Protein AF-A0A382AE94-F1 (afdb_monomer)

Mean predicted aligned error: 6.12 Å

Foldseek 3Di:
DDFPVVVLVVVVVLVVLLLVLLLLLLVLLLLVLVLLLCCQPPCVVPVPVVVNVVSVVVNVVSVVSSVVSVVVSLVSQLVSLCVVLVVLLVLLVVVLVVDPDDDPVLNVLLVVLSVLSVVSSNDSLLSLLSNLVSLVVLLVVLCVLPVQLSVLLVVLLVVLLVVLVCCVVPVDDPVNNVVVLVVSLVVSLCSLCVVVVVCVVVVNHDPSSSVSSSSSSNSSSVSSNSNSVSVVSRVSNVVSSCSSVVVSPDDD

Organism: NCBI:txid408172

pLDDT: mean 88.35, std 10.13, range [46.94, 98.31]

Structure (mmCIF, N/CA/C/O backbone):
data_AF-A0A382AE94-F1
#
_entry.id   AF-A0A382AE94-F1
#
loop_
_atom_site.group_PDB
_atom_site.id
_atom_site.type_symbol
_atom_site.label_atom_id
_atom_site.label_alt_id
_atom_site.label_comp_id
_atom_site.label_asym_id
_atom_site.label_entity_id
_atom_site.label_seq_id
_atom_site.pdbx_PDB_ins_code
_atom_site.Cartn_x
_atom_site.Cartn_y
_atom_site.Cartn_z
_atom_site.occupancy
_atom_site.B_iso_or_equiv
_atom_site.auth_seq_id
_atom_site.auth_comp_id
_atom_site.auth_asym_id
_atom_site.auth_atom_id
_atom_site.pdbx_PDB_model_num
ATOM 1 N N . MET A 1 1 ? -23.431 -7.804 17.599 1.00 46.94 1 MET A N 1
ATOM 2 C CA . MET A 1 1 ? -23.340 -6.775 16.539 1.00 46.94 1 MET A CA 1
ATOM 3 C C . MET A 1 1 ? -22.213 -7.209 15.624 1.00 46.94 1 MET A C 1
ATOM 5 O O . MET A 1 1 ? -21.060 -6.962 15.936 1.00 46.94 1 MET A O 1
ATOM 9 N N . ASN A 1 2 ? -22.527 -7.989 14.588 1.00 47.03 2 ASN A N 1
ATOM 10 C CA . ASN A 1 2 ? -21.491 -8.669 13.811 1.00 47.03 2 ASN A CA 1
ATOM 11 C C . ASN A 1 2 ? -20.964 -7.740 12.720 1.00 47.03 2 ASN A C 1
ATOM 13 O O . ASN A 1 2 ? -21.681 -7.509 11.752 1.00 47.03 2 ASN A O 1
ATOM 17 N N . SER A 1 3 ? -19.711 -7.306 12.892 1.00 58.66 3 SER A N 1
ATOM 18 C CA . SER A 1 3 ? -18.784 -6.782 11.882 1.00 58.66 3 SER A CA 1
ATOM 19 C C . SER A 1 3 ? -19.201 -5.493 11.152 1.00 58.66 3 SER A C 1
ATOM 21 O O . SER A 1 3 ? -20.256 -5.400 10.528 1.00 58.66 3 SER A O 1
ATOM 23 N N . LEU A 1 4 ? -18.307 -4.498 11.121 1.00 62.09 4 LEU A N 1
ATOM 24 C CA . LEU A 1 4 ? -18.450 -3.299 10.279 1.00 62.09 4 LEU A CA 1
ATOM 25 C C . LEU A 1 4 ? -18.627 -3.634 8.792 1.00 62.09 4 LEU A C 1
ATOM 27 O O . LEU A 1 4 ? -19.254 -2.863 8.082 1.00 62.09 4 LEU A O 1
ATOM 31 N N . ILE A 1 5 ? -18.172 -4.802 8.327 1.00 60.75 5 ILE A N 1
ATOM 32 C CA . ILE A 1 5 ? -18.424 -5.282 6.957 1.00 60.75 5 ILE A CA 1
ATOM 33 C C . ILE A 1 5 ? -19.935 -5.466 6.728 1.00 60.75 5 ILE A C 1
ATOM 35 O O . ILE A 1 5 ? -20.445 -5.190 5.643 1.00 60.75 5 ILE A O 1
ATOM 39 N N . ARG A 1 6 ? -20.691 -5.849 7.765 1.00 63.78 6 ARG A N 1
ATOM 40 C CA . ARG A 1 6 ? -22.155 -5.962 7.717 1.00 63.78 6 ARG A CA 1
ATOM 41 C C . ARG A 1 6 ? -22.859 -4.602 7.729 1.00 63.78 6 ARG A C 1
ATOM 43 O O . ARG A 1 6 ? -23.923 -4.457 7.140 1.00 63.78 6 ARG A O 1
ATOM 50 N N . HIS A 1 7 ? -22.277 -3.602 8.391 1.00 65.81 7 HIS A N 1
ATOM 51 C CA . HIS A 1 7 ? -22.787 -2.226 8.354 1.00 65.81 7 HIS A CA 1
ATOM 52 C C . HIS A 1 7 ? -22.467 -1.554 7.015 1.00 65.81 7 HIS A C 1
ATOM 54 O O . HIS A 1 7 ? -23.327 -0.896 6.438 1.00 65.81 7 HIS A O 1
ATOM 60 N N . LEU A 1 8 ? -21.267 -1.790 6.483 1.00 62.09 8 LEU A N 1
ATOM 61 C CA . LEU A 1 8 ? -20.845 -1.289 5.182 1.00 62.09 8 LEU A CA 1
ATOM 62 C C . LEU A 1 8 ? -21.715 -1.886 4.067 1.00 62.09 8 LEU A C 1
ATOM 64 O O . LEU A 1 8 ? -22.227 -1.159 3.232 1.00 62.09 8 LEU A O 1
ATOM 68 N N . SER A 1 9 ? -21.995 -3.191 4.105 1.00 61.06 9 SER A N 1
ATOM 69 C CA . SER A 1 9 ? -22.908 -3.838 3.144 1.00 61.06 9 SER A CA 1
ATOM 70 C C . SER A 1 9 ? -24.383 -3.425 3.280 1.00 61.06 9 SER A C 1
ATOM 72 O O . SER A 1 9 ? -25.159 -3.654 2.350 1.00 61.06 9 SER A O 1
ATOM 74 N N . ARG A 1 10 ? -24.784 -2.792 4.394 1.00 69.50 10 ARG A N 1
ATOM 75 C CA . ARG A 1 10 ? -26.116 -2.180 4.547 1.00 69.50 10 ARG A CA 1
ATOM 76 C C . ARG A 1 10 ? -26.197 -0.810 3.880 1.00 69.50 10 ARG A C 1
ATOM 78 O O . ARG A 1 10 ? -27.193 -0.537 3.218 1.00 69.50 10 ARG A O 1
ATOM 85 N N . ASP A 1 11 ? -25.153 0.010 3.986 1.00 77.38 11 ASP A N 1
ATOM 86 C CA . ASP A 1 11 ? -25.036 1.257 3.223 1.00 77.38 11 ASP A CA 1
ATOM 87 C C . ASP A 1 11 ? -24.357 1.001 1.868 1.00 77.38 11 ASP A C 1
ATOM 89 O O . ASP A 1 11 ? -23.198 1.352 1.623 1.00 77.38 11 ASP A O 1
ATOM 93 N N . LYS A 1 12 ? -25.111 0.347 0.972 1.00 80.06 12 LYS A N 1
ATOM 94 C CA . LYS A 1 12 ? -24.636 -0.066 -0.358 1.00 80.06 12 LYS A CA 1
ATOM 95 C C . LYS A 1 12 ? -24.062 1.098 -1.170 1.00 80.06 12 LYS A C 1
ATOM 97 O O . LYS A 1 12 ? -23.136 0.885 -1.946 1.00 80.06 12 LYS A O 1
ATOM 102 N N . LYS A 1 13 ? -24.585 2.317 -0.989 1.00 84.88 13 LYS A N 1
ATOM 103 C CA . LYS A 1 13 ? -24.153 3.506 -1.735 1.00 84.88 13 LYS A CA 1
ATOM 104 C C . LYS A 1 13 ? -22.751 3.936 -1.297 1.00 84.88 13 LYS A C 1
ATOM 106 O O . LYS A 1 13 ? -21.867 4.068 -2.140 1.00 84.88 13 LYS A O 1
ATOM 111 N N . THR A 1 14 ? -22.529 4.060 0.013 1.00 83.69 14 THR A N 1
ATOM 112 C CA . THR A 1 14 ? -21.214 4.407 0.573 1.00 83.69 14 THR A CA 1
ATOM 113 C C . THR A 1 14 ? -20.185 3.310 0.297 1.00 83.69 14 THR A C 1
ATOM 115 O O . THR A 1 14 ? -19.066 3.606 -0.120 1.00 83.69 14 THR A O 1
ATOM 118 N N . ALA A 1 15 ? -20.565 2.037 0.447 1.00 84.81 15 ALA A N 1
ATOM 119 C CA . ALA A 1 15 ? -19.691 0.905 0.142 1.00 84.81 15 ALA A CA 1
ATOM 120 C C . ALA A 1 15 ? -19.241 0.886 -1.324 1.00 84.81 15 ALA A C 1
ATOM 122 O O . ALA A 1 15 ? -18.053 0.721 -1.600 1.00 84.81 15 ALA A O 1
ATOM 123 N N . LEU A 1 16 ? -20.179 1.093 -2.254 1.00 86.88 16 LEU A N 1
ATOM 124 C CA . LEU A 1 16 ? -19.887 1.130 -3.683 1.00 86.88 16 LEU A CA 1
ATOM 125 C C . LEU A 1 16 ? -18.951 2.294 -4.030 1.00 86.88 16 LEU A C 1
ATOM 127 O O . LEU A 1 16 ? -17.962 2.086 -4.725 1.00 86.88 16 LEU A O 1
ATOM 131 N N . MET A 1 17 ? -19.206 3.496 -3.505 1.00 90.38 17 MET A N 1
ATOM 132 C CA . MET A 1 17 ? -18.336 4.656 -3.736 1.00 90.38 17 MET A CA 1
ATOM 133 C C . MET A 1 17 ? -16.916 4.442 -3.192 1.00 90.38 17 MET A C 1
ATOM 135 O O . MET A 1 17 ? -15.941 4.770 -3.867 1.00 90.38 17 MET A O 1
ATOM 139 N N . LEU A 1 18 ? -16.779 3.855 -1.998 1.00 91.44 18 LEU A N 1
ATOM 140 C CA . LEU A 1 18 ? -15.473 3.528 -1.420 1.00 91.44 18 LEU A CA 1
ATOM 141 C C . LEU A 1 18 ? -14.722 2.474 -2.250 1.00 91.44 18 LEU A C 1
ATOM 143 O O . LEU A 1 18 ? -13.502 2.572 -2.402 1.00 91.44 18 LEU A O 1
ATOM 147 N N . LEU A 1 19 ? -15.435 1.485 -2.798 1.00 90.44 19 LEU A N 1
ATOM 148 C CA . LEU A 1 19 ? -14.859 0.454 -3.663 1.00 90.44 19 LEU A CA 1
ATOM 149 C C . LEU A 1 19 ? -14.396 1.053 -4.994 1.00 90.44 19 LEU A C 1
ATOM 151 O O . LEU A 1 19 ? -13.243 0.856 -5.367 1.00 90.44 19 LEU A O 1
ATOM 155 N N . ILE A 1 20 ? -15.243 1.844 -5.661 1.00 91.69 20 ILE A N 1
ATOM 156 C CA . ILE A 1 20 ? -14.893 2.545 -6.907 1.00 91.69 20 ILE A CA 1
ATOM 157 C C . ILE A 1 20 ? -13.676 3.446 -6.684 1.00 91.69 20 ILE A C 1
ATOM 159 O O . ILE A 1 20 ? -12.725 3.403 -7.460 1.00 91.69 20 ILE A O 1
ATOM 163 N N . SER A 1 21 ? -13.652 4.212 -5.591 1.00 93.25 21 SER A N 1
ATOM 164 C CA . SER A 1 21 ? -12.493 5.043 -5.264 1.00 93.25 21 SER A CA 1
ATOM 165 C C . SER A 1 21 ? -11.223 4.211 -5.071 1.00 93.25 21 SER A C 1
ATOM 167 O O . SER A 1 21 ? -10.156 4.646 -5.490 1.00 93.25 21 SER A O 1
ATOM 169 N N . SER A 1 22 ? -11.320 3.027 -4.463 1.00 93.31 22 SER A N 1
ATOM 170 C CA . SER A 1 22 ? -10.171 2.135 -4.250 1.00 93.31 22 SER A CA 1
ATOM 171 C C . SER A 1 22 ? -9.678 1.505 -5.559 1.00 93.31 22 SER A C 1
ATOM 173 O O . SER A 1 22 ? -8.470 1.389 -5.752 1.00 93.31 22 SER A O 1
ATOM 175 N N . LEU A 1 23 ? -10.584 1.196 -6.494 1.00 93.38 23 LEU A N 1
ATOM 176 C CA . LEU A 1 23 ? -10.236 0.754 -7.848 1.00 93.38 23 LEU A CA 1
ATOM 177 C C . LEU A 1 23 ? -9.448 1.834 -8.599 1.00 93.38 23 LEU A C 1
ATOM 179 O O . LEU A 1 23 ? -8.381 1.551 -9.139 1.00 93.38 23 LEU A O 1
ATOM 183 N N . VAL A 1 24 ? -9.949 3.074 -8.602 1.00 94.88 24 VAL A N 1
ATOM 184 C CA . VAL A 1 24 ? -9.286 4.201 -9.278 1.00 94.88 24 VAL A CA 1
ATOM 185 C C . VAL A 1 24 ? -7.906 4.460 -8.674 1.00 94.88 24 VAL A C 1
ATOM 187 O O . VAL A 1 24 ? -6.934 4.590 -9.413 1.00 94.88 24 VAL A O 1
ATOM 190 N N . ILE A 1 25 ? -7.790 4.442 -7.340 1.00 94.75 25 ILE A N 1
ATOM 191 C CA . ILE A 1 25 ? -6.493 4.543 -6.649 1.00 94.75 25 ILE A CA 1
ATOM 192 C C . ILE A 1 25 ? -5.549 3.424 -7.105 1.00 94.75 25 ILE A C 1
ATOM 194 O O . ILE A 1 25 ? -4.384 3.697 -7.377 1.00 94.75 25 ILE A O 1
ATOM 198 N N . GLY A 1 26 ? -6.034 2.182 -7.208 1.00 93.25 26 GLY A N 1
ATOM 199 C CA . GLY A 1 26 ? -5.239 1.041 -7.666 1.00 93.25 26 GLY A CA 1
ATOM 200 C C . GLY A 1 26 ? -4.690 1.219 -9.083 1.00 93.25 26 GLY A C 1
ATOM 201 O O . GLY A 1 26 ? -3.513 0.956 -9.315 1.00 93.25 26 GLY A O 1
ATOM 202 N N . ILE A 1 27 ? -5.510 1.721 -10.011 1.00 94.44 27 ILE A N 1
ATOM 203 C CA . ILE A 1 27 ? -5.095 1.995 -11.396 1.00 94.44 27 ILE A CA 1
ATOM 204 C C . ILE A 1 27 ? -4.075 3.138 -11.435 1.00 94.44 27 ILE A C 1
ATOM 206 O O . ILE A 1 27 ? -3.003 2.983 -12.018 1.00 94.44 27 ILE A O 1
ATOM 210 N N . CYS A 1 28 ? -4.360 4.269 -10.781 1.00 95.69 28 CYS A N 1
ATOM 211 C CA . CYS A 1 28 ? -3.440 5.407 -10.747 1.00 95.69 28 CYS A CA 1
ATOM 212 C C . CYS A 1 28 ? -2.099 5.047 -10.091 1.00 95.69 28 CYS A C 1
ATOM 214 O O . CYS A 1 28 ? -1.057 5.527 -10.533 1.00 95.69 28 CYS A O 1
ATOM 216 N N . ALA A 1 29 ? -2.097 4.150 -9.103 1.00 95.06 29 ALA A N 1
ATOM 217 C CA . ALA A 1 29 ? -0.885 3.691 -8.433 1.00 95.06 29 ALA A CA 1
ATOM 218 C C . ALA A 1 29 ? 0.059 2.861 -9.330 1.00 95.06 29 ALA A C 1
ATOM 220 O O . ALA A 1 29 ? 1.208 2.637 -8.942 1.00 95.06 29 ALA A O 1
ATOM 221 N N . LEU A 1 30 ? -0.373 2.433 -10.526 1.00 96.25 30 LEU A N 1
ATOM 222 C CA . LEU A 1 30 ? 0.507 1.830 -11.542 1.00 96.25 30 LEU A CA 1
ATOM 223 C C . LEU A 1 30 ? 1.409 2.866 -12.227 1.00 96.25 30 LEU A C 1
ATOM 225 O O . LEU A 1 30 ? 2.460 2.511 -12.764 1.00 96.25 30 LEU A O 1
ATOM 229 N N . THR A 1 31 ? 1.022 4.143 -12.188 1.00 96.88 31 THR A N 1
ATOM 230 C CA . THR A 1 31 ? 1.673 5.236 -12.921 1.00 96.88 31 THR A CA 1
ATOM 231 C C . THR A 1 31 ? 3.184 5.305 -12.701 1.00 96.88 31 THR A C 1
ATOM 233 O O . THR A 1 31 ? 3.894 5.359 -13.702 1.00 96.88 31 THR A O 1
ATOM 236 N N . PRO A 1 32 ? 3.729 5.262 -11.464 1.00 96.19 32 PRO A N 1
ATOM 237 C CA . PRO A 1 32 ? 5.173 5.396 -11.267 1.00 96.19 32 PRO A CA 1
ATOM 238 C C . PRO A 1 32 ? 5.973 4.298 -11.971 1.00 96.19 32 PRO A C 1
ATOM 240 O O . PRO A 1 32 ? 7.015 4.572 -12.557 1.00 96.19 32 PRO A O 1
ATOM 243 N N . ALA A 1 33 ? 5.472 3.061 -11.950 1.00 96.69 33 ALA A N 1
ATOM 244 C CA . ALA A 1 33 ? 6.138 1.940 -12.598 1.00 96.69 33 ALA A CA 1
ATOM 245 C C . ALA A 1 33 ? 6.060 2.049 -14.123 1.00 96.69 33 ALA A C 1
ATOM 247 O O . ALA A 1 33 ? 7.079 1.930 -14.797 1.00 96.69 33 ALA A O 1
ATOM 248 N N . LEU A 1 34 ? 4.868 2.323 -14.664 1.00 95.88 34 LEU A N 1
ATOM 249 C CA . LEU A 1 34 ? 4.672 2.462 -16.109 1.00 95.88 34 LEU A CA 1
ATOM 250 C C . LEU A 1 34 ? 5.462 3.642 -16.679 1.00 95.88 34 LEU A C 1
ATOM 252 O O . LEU A 1 34 ? 6.091 3.506 -17.724 1.00 95.88 34 LEU A O 1
ATOM 256 N N . PHE A 1 35 ? 5.484 4.775 -15.973 1.00 96.94 35 PHE A N 1
ATOM 257 C CA . PHE A 1 35 ? 6.283 5.937 -16.348 1.00 96.94 35 PHE A CA 1
ATOM 258 C C . PHE A 1 35 ? 7.762 5.566 -16.482 1.00 96.94 35 PHE A C 1
ATOM 260 O O . PHE A 1 35 ? 8.358 5.811 -17.527 1.00 96.94 35 PHE A O 1
ATOM 267 N N . VAL A 1 36 ? 8.335 4.908 -15.469 1.00 96.38 36 VAL A N 1
ATOM 268 C CA . VAL A 1 36 ? 9.746 4.500 -15.491 1.00 96.38 36 VAL A CA 1
ATOM 269 C C . VAL A 1 36 ? 10.031 3.505 -16.618 1.00 96.38 36 VAL A C 1
ATOM 271 O O . VAL A 1 36 ? 11.012 3.685 -17.336 1.00 96.38 36 VAL A O 1
ATOM 274 N N . ILE A 1 37 ? 9.163 2.511 -16.836 1.00 95.81 37 ILE A N 1
ATOM 275 C CA . ILE A 1 37 ? 9.323 1.542 -17.935 1.00 95.81 37 ILE A CA 1
ATOM 276 C C . ILE A 1 37 ? 9.372 2.265 -19.283 1.00 95.81 37 ILE A C 1
ATOM 278 O O . ILE A 1 37 ? 10.283 2.034 -20.075 1.00 95.81 37 ILE A O 1
ATOM 282 N N . ILE A 1 38 ? 8.415 3.159 -19.545 1.00 94.50 38 ILE A N 1
ATOM 283 C CA . ILE A 1 38 ? 8.321 3.840 -20.840 1.00 94.50 38 ILE A CA 1
ATOM 284 C C . ILE A 1 38 ? 9.485 4.819 -21.022 1.00 94.50 38 ILE A C 1
ATOM 286 O O . ILE A 1 38 ? 10.045 4.906 -22.113 1.00 94.50 38 ILE A O 1
ATOM 290 N N . VAL A 1 39 ? 9.889 5.541 -19.976 1.00 95.56 39 VAL A N 1
ATOM 291 C CA . VAL A 1 39 ? 11.031 6.461 -20.063 1.00 95.56 39 VAL A CA 1
ATOM 292 C C . VAL A 1 39 ? 12.318 5.698 -20.377 1.00 95.56 39 VAL A C 1
ATOM 294 O O . VAL A 1 39 ? 13.045 6.082 -21.293 1.00 95.56 39 VAL A O 1
ATOM 297 N N . LEU A 1 40 ? 12.575 4.589 -19.683 1.00 94.25 40 LEU A N 1
ATOM 298 C CA . LEU A 1 40 ? 13.797 3.811 -19.875 1.00 94.25 40 LEU A CA 1
ATOM 299 C C . LEU A 1 40 ? 13.827 3.073 -21.218 1.00 94.25 40 LEU A C 1
ATOM 301 O O . LEU A 1 40 ? 14.858 3.075 -21.879 1.00 94.25 40 LEU A O 1
ATOM 305 N N . ASN A 1 41 ? 12.708 2.493 -21.653 1.00 93.00 41 ASN A N 1
ATOM 306 C CA . ASN A 1 41 ? 12.684 1.702 -22.885 1.00 93.00 41 ASN A CA 1
ATOM 307 C C . ASN A 1 41 ? 12.455 2.550 -24.141 1.00 93.00 41 ASN A C 1
ATOM 309 O O . ASN A 1 41 ? 12.996 2.240 -25.197 1.00 93.00 41 ASN A O 1
ATOM 313 N N . LYS A 1 42 ? 11.626 3.599 -24.063 1.00 90.94 42 LYS A N 1
ATOM 314 C CA . LYS A 1 42 ? 11.212 4.378 -25.240 1.00 90.94 42 LYS A CA 1
ATOM 315 C C . LYS A 1 42 ? 11.932 5.711 -25.334 1.00 90.94 42 LYS A C 1
ATOM 317 O O . LYS A 1 42 ? 12.448 6.040 -26.399 1.00 90.94 42 LYS A O 1
ATOM 322 N N . TYR A 1 43 ? 11.955 6.501 -24.262 1.00 90.44 43 TYR A N 1
ATOM 323 C CA . TYR A 1 43 ? 12.585 7.821 -24.326 1.00 90.44 43 TYR A CA 1
ATOM 324 C C . TYR A 1 43 ? 14.107 7.710 -24.446 1.00 90.44 43 TYR A C 1
ATOM 326 O O . TYR A 1 43 ? 14.663 8.297 -25.368 1.00 90.44 43 TYR A O 1
ATOM 334 N N . LEU A 1 44 ? 14.767 6.915 -23.596 1.00 87.75 44 LEU A N 1
ATOM 335 C CA . LEU A 1 44 ? 16.226 6.768 -23.673 1.00 87.75 44 LEU A CA 1
ATOM 336 C C . LEU A 1 44 ? 16.699 6.112 -24.976 1.00 87.75 44 LEU A C 1
ATOM 338 O O . LEU A 1 44 ? 17.789 6.425 -25.440 1.00 87.75 44 LEU A O 1
ATOM 342 N N . ALA A 1 45 ? 15.880 5.254 -25.590 1.00 87.38 45 ALA A N 1
ATOM 343 C CA . ALA A 1 45 ? 16.208 4.643 -26.877 1.00 87.38 45 ALA A CA 1
ATOM 344 C C . ALA A 1 45 ? 15.987 5.588 -28.072 1.00 87.38 45 ALA A C 1
ATOM 346 O O . ALA A 1 45 ? 16.747 5.544 -29.033 1.00 87.38 45 ALA A O 1
ATOM 347 N N . SER A 1 46 ? 14.942 6.425 -28.039 1.00 89.19 46 SER A N 1
ATOM 348 C CA . SER A 1 46 ? 14.556 7.272 -29.184 1.00 89.19 46 SER A CA 1
ATOM 349 C C . SER A 1 46 ? 15.061 8.715 -29.117 1.00 89.19 46 SER A C 1
ATOM 351 O O . SER A 1 46 ? 15.103 9.386 -30.143 1.00 89.19 46 SER A O 1
ATOM 353 N N . GLY A 1 47 ? 15.376 9.234 -27.927 1.00 87.25 47 GLY A N 1
ATOM 354 C CA . GLY A 1 47 ? 15.752 10.637 -27.713 1.00 87.25 47 GLY A CA 1
ATOM 355 C C . GLY A 1 47 ? 14.619 11.653 -27.930 1.00 87.25 47 GLY A C 1
ATOM 356 O O . GLY A 1 47 ? 14.854 12.859 -27.871 1.00 87.25 47 GLY A O 1
ATOM 357 N N . ILE A 1 48 ? 13.379 11.207 -28.173 1.00 91.62 48 ILE A N 1
ATOM 358 C CA . ILE A 1 48 ? 12.256 12.095 -28.508 1.00 91.62 48 ILE A CA 1
ATOM 359 C C . ILE A 1 48 ? 11.743 12.796 -27.243 1.00 91.62 48 ILE A C 1
ATOM 361 O O . ILE A 1 48 ? 10.904 12.266 -26.509 1.00 91.62 48 ILE A O 1
ATOM 365 N N . THR A 1 49 ? 12.197 14.028 -27.015 1.00 90.94 49 THR A N 1
ATOM 366 C CA . THR A 1 49 ? 11.840 14.860 -25.848 1.00 90.94 49 THR A CA 1
ATOM 367 C C . THR A 1 49 ? 10.339 15.108 -25.708 1.00 90.94 49 THR A C 1
ATOM 369 O O . THR A 1 49 ? 9.819 15.102 -24.592 1.00 90.94 49 THR A O 1
ATOM 372 N N . ALA A 1 50 ? 9.606 15.215 -26.821 1.00 90.00 50 ALA A N 1
ATOM 373 C CA . ALA A 1 50 ? 8.147 15.339 -26.806 1.00 90.00 50 ALA A CA 1
ATOM 374 C C . ALA 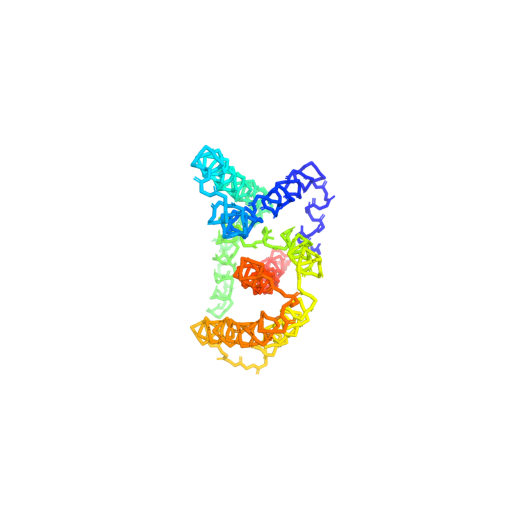A 1 50 ? 7.456 14.159 -26.087 1.00 90.00 50 ALA A C 1
ATOM 376 O O . ALA A 1 50 ? 6.484 14.356 -25.354 1.00 90.00 50 ALA A O 1
ATOM 377 N N . THR A 1 51 ? 7.995 12.939 -26.225 1.00 89.81 51 THR A N 1
ATOM 378 C CA . THR A 1 51 ? 7.480 11.753 -25.521 1.00 89.81 51 THR A CA 1
ATOM 379 C C . THR A 1 51 ? 7.644 11.919 -24.013 1.00 89.81 51 THR A C 1
ATOM 381 O O . THR A 1 51 ? 6.680 11.727 -23.274 1.00 89.81 51 THR A O 1
ATOM 384 N N . LEU A 1 52 ? 8.827 12.342 -23.556 1.00 92.12 52 LEU A N 1
ATOM 385 C CA . LEU A 1 52 ? 9.105 12.549 -22.134 1.00 92.12 52 LEU A CA 1
ATOM 386 C C . LEU A 1 52 ? 8.185 13.608 -21.518 1.00 92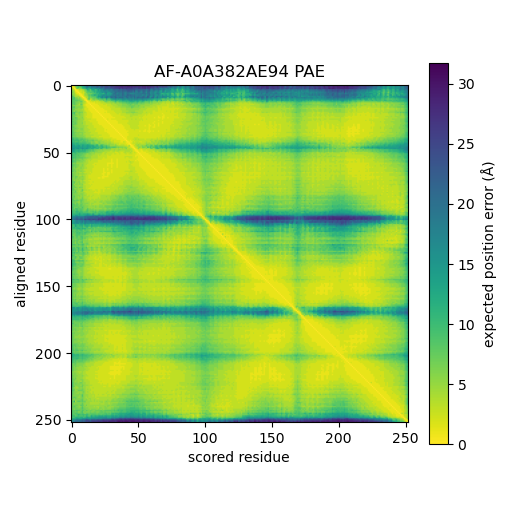.12 52 LEU A C 1
ATOM 388 O O . LEU A 1 52 ? 7.631 13.374 -20.444 1.00 92.12 52 LEU A O 1
ATOM 392 N N . ILE A 1 53 ? 7.996 14.743 -22.195 1.00 94.88 53 ILE A N 1
ATOM 393 C CA . ILE A 1 53 ? 7.144 15.834 -21.701 1.00 94.88 53 ILE A CA 1
ATOM 394 C C . ILE A 1 53 ? 5.704 15.342 -21.524 1.00 94.88 53 ILE A C 1
ATOM 396 O O . ILE A 1 53 ? 5.137 15.492 -20.442 1.00 94.88 53 ILE A O 1
ATOM 400 N N . SER A 1 54 ? 5.135 14.691 -22.546 1.00 94.31 54 SER A N 1
ATOM 401 C CA . SER A 1 54 ? 3.756 14.187 -22.477 1.00 94.31 54 SER A CA 1
ATOM 402 C C . SER A 1 54 ? 3.560 13.162 -21.351 1.00 94.31 54 SER A C 1
ATOM 404 O O . SER A 1 54 ? 2.602 13.261 -20.582 1.00 94.31 54 SER A O 1
ATOM 406 N N . LEU A 1 55 ? 4.504 12.225 -21.193 1.00 94.06 55 LEU A N 1
ATOM 407 C CA . LEU A 1 55 ? 4.465 11.201 -20.148 1.00 94.06 55 LEU A CA 1
ATOM 408 C C . LEU A 1 55 ? 4.612 11.806 -18.756 1.00 94.06 55 LEU A C 1
ATOM 410 O O . LEU A 1 55 ? 3.932 11.371 -17.833 1.00 94.06 55 LEU A O 1
ATOM 414 N N . THR A 1 56 ? 5.476 12.808 -18.604 1.00 96.56 56 THR A N 1
ATOM 415 C CA . THR A 1 56 ? 5.718 13.465 -17.315 1.00 96.56 56 THR A CA 1
ATOM 416 C C . THR A 1 56 ? 4.479 14.226 -16.863 1.00 96.56 56 THR A C 1
ATOM 418 O O . THR A 1 56 ? 4.040 14.061 -15.727 1.00 96.56 56 THR A O 1
ATOM 421 N N . ILE A 1 57 ? 3.862 15.001 -17.760 1.00 97.56 57 ILE A N 1
ATOM 422 C CA . ILE A 1 57 ? 2.623 15.728 -17.461 1.00 97.56 57 ILE A CA 1
ATOM 423 C C . ILE A 1 57 ? 1.509 14.741 -17.093 1.00 97.56 57 ILE A C 1
ATOM 425 O O . ILE A 1 57 ? 0.865 14.899 -16.055 1.00 97.56 57 ILE A O 1
ATOM 429 N N . GLY A 1 58 ? 1.321 13.684 -17.891 1.00 96.25 58 GLY A N 1
ATOM 430 C CA . GLY A 1 58 ? 0.329 12.646 -17.604 1.00 96.25 58 GLY A CA 1
ATOM 431 C C . GLY A 1 58 ? 0.569 11.952 -16.260 1.00 96.25 58 GLY A C 1
ATOM 432 O O . GLY A 1 58 ? -0.372 11.757 -15.490 1.00 96.25 58 GLY A O 1
ATOM 433 N N . ALA A 1 59 ? 1.827 11.640 -15.938 1.00 96.94 59 ALA A N 1
ATOM 434 C CA . ALA A 1 59 ? 2.193 11.007 -14.677 1.00 96.94 59 ALA A CA 1
ATOM 435 C C . ALA A 1 59 ? 1.919 11.914 -13.469 1.00 96.94 59 ALA A C 1
ATOM 437 O O . ALA A 1 59 ? 1.361 11.452 -12.475 1.00 96.94 59 ALA A O 1
ATOM 438 N N . ILE A 1 60 ? 2.247 13.207 -13.559 1.00 97.88 60 ILE A N 1
ATOM 439 C CA . ILE A 1 60 ? 1.962 14.186 -12.500 1.00 97.88 60 ILE A CA 1
ATOM 440 C C . ILE A 1 60 ? 0.452 14.300 -12.268 1.00 97.88 60 ILE A C 1
ATOM 442 O O . ILE A 1 60 ? -0.001 14.224 -11.127 1.00 97.88 60 ILE A O 1
ATOM 446 N N . ILE A 1 61 ? -0.339 14.420 -13.338 1.00 97.62 61 ILE A N 1
ATOM 447 C CA . ILE A 1 61 ? -1.803 14.491 -13.243 1.00 97.62 61 ILE A CA 1
ATOM 448 C C . ILE A 1 61 ? -2.364 13.222 -12.586 1.00 97.62 61 ILE A C 1
ATOM 450 O O . ILE A 1 61 ? -3.197 13.308 -11.684 1.00 97.62 61 ILE A O 1
ATOM 454 N N . ALA A 1 62 ? -1.884 12.042 -12.982 1.00 97.06 62 ALA A N 1
ATOM 455 C CA . ALA A 1 62 ? -2.323 10.780 -12.395 1.00 97.06 62 ALA A CA 1
ATOM 456 C C . ALA A 1 62 ? -1.956 10.656 -10.904 1.00 97.06 62 ALA A C 1
ATOM 458 O O . ALA A 1 62 ? -2.762 10.144 -10.126 1.00 97.06 62 ALA A O 1
ATOM 459 N N . LEU A 1 63 ? -0.795 11.168 -10.479 1.00 96.44 63 LEU A N 1
ATOM 460 C CA . LEU A 1 63 ? -0.412 11.229 -9.062 1.00 96.44 63 LEU A CA 1
ATOM 461 C C . LEU A 1 63 ? -1.309 12.180 -8.258 1.00 96.44 63 LEU A C 1
ATOM 463 O O . LEU A 1 63 ? -1.713 11.846 -7.143 1.00 96.44 63 LEU A O 1
ATOM 467 N N . ILE A 1 64 ? -1.661 13.337 -8.828 1.00 97.88 64 ILE A N 1
ATOM 468 C CA . ILE A 1 64 ? -2.606 14.281 -8.214 1.00 97.88 64 ILE A CA 1
ATOM 469 C C . ILE A 1 64 ? -3.979 13.621 -8.053 1.00 97.88 64 ILE A C 1
ATOM 471 O O . ILE A 1 64 ? -4.583 13.715 -6.982 1.00 97.88 64 ILE A O 1
ATOM 475 N N . PHE A 1 65 ? -4.455 12.900 -9.073 1.00 96.62 65 PHE A N 1
ATOM 476 C CA . PHE A 1 65 ? -5.698 12.142 -8.966 1.00 96.62 65 PHE A CA 1
ATOM 477 C C . PHE A 1 65 ? -5.611 11.038 -7.911 1.00 96.62 65 PHE A C 1
ATOM 479 O O . PHE A 1 65 ? -6.509 10.953 -7.072 1.00 96.62 65 PHE A O 1
ATOM 486 N N . GLU A 1 66 ? -4.540 10.235 -7.885 1.00 96.06 66 GLU A N 1
ATOM 487 C CA . GLU A 1 66 ? -4.357 9.205 -6.853 1.00 96.06 66 GLU A CA 1
ATOM 488 C C . GLU A 1 66 ? -4.482 9.815 -5.449 1.00 96.06 66 GLU A C 1
ATOM 490 O O . GLU A 1 66 ? -5.210 9.295 -4.598 1.00 96.06 66 GLU A O 1
ATOM 495 N N . PHE A 1 67 ? -3.810 10.947 -5.219 1.00 96.44 67 PHE A N 1
ATOM 496 C CA . PHE A 1 67 ? -3.859 11.671 -3.955 1.00 96.44 67 PHE A CA 1
ATOM 497 C C . PHE A 1 67 ? -5.272 12.174 -3.626 1.00 96.44 67 PHE A C 1
ATOM 499 O O . PHE A 1 67 ? -5.775 11.905 -2.532 1.00 96.44 67 PHE A O 1
ATOM 506 N N . ALA A 1 68 ? -5.940 12.843 -4.568 1.00 96.75 68 ALA A N 1
ATOM 507 C CA . ALA A 1 68 ? -7.286 13.378 -4.374 1.00 96.75 68 ALA A CA 1
ATOM 508 C C . ALA A 1 68 ? -8.302 12.273 -4.033 1.00 96.75 68 ALA A C 1
ATOM 510 O O . ALA A 1 68 ? -9.066 12.403 -3.072 1.00 96.75 68 ALA A O 1
ATOM 511 N N . PHE A 1 69 ? -8.272 11.145 -4.751 1.00 95.56 69 PHE A N 1
ATOM 512 C CA . PHE A 1 69 ? -9.131 9.997 -4.448 1.00 95.56 69 PHE A CA 1
ATOM 513 C C . PHE A 1 69 ? -8.796 9.378 -3.089 1.00 95.56 69 PHE A C 1
ATOM 515 O O . PHE A 1 69 ? -9.706 9.035 -2.329 1.00 95.56 69 PHE A O 1
ATOM 522 N N . ARG A 1 70 ? -7.508 9.272 -2.736 1.00 93.75 70 ARG A N 1
ATOM 523 C CA . ARG A 1 70 ? -7.084 8.764 -1.424 1.00 93.75 70 ARG A CA 1
ATOM 524 C C . ARG A 1 70 ? -7.607 9.649 -0.289 1.00 93.75 70 ARG A C 1
ATOM 526 O O . ARG A 1 70 ? -8.076 9.106 0.715 1.00 93.75 70 ARG A O 1
ATOM 533 N N . GLN A 1 71 ? -7.588 10.971 -0.467 1.00 94.50 71 GLN A N 1
ATOM 534 C CA . GLN A 1 71 ? -8.119 11.933 0.498 1.00 94.50 71 GLN A CA 1
ATOM 535 C C . GLN A 1 71 ? -9.646 11.854 0.603 1.00 94.50 71 GLN A C 1
ATOM 537 O O . GLN A 1 71 ? -10.172 11.705 1.706 1.00 94.50 71 GLN A O 1
ATOM 542 N N . ASN A 1 72 ? -10.360 11.877 -0.527 1.00 93.06 72 ASN A N 1
ATOM 543 C CA . ASN A 1 72 ? -11.820 11.763 -0.547 1.00 93.06 72 ASN A CA 1
ATOM 544 C C . ASN A 1 72 ? -12.285 10.488 0.168 1.00 93.06 72 ASN A C 1
ATOM 546 O O . ASN A 1 72 ? -13.139 10.523 1.053 1.00 93.06 72 ASN A O 1
ATOM 550 N N . ARG A 1 73 ? -11.648 9.354 -0.136 1.00 93.44 73 ARG A N 1
ATOM 551 C CA . ARG A 1 73 ? -11.961 8.076 0.501 1.00 93.44 73 ARG A CA 1
ATOM 552 C C . ARG A 1 73 ? -11.700 8.077 2.008 1.00 93.44 73 ARG A C 1
ATOM 554 O O . ARG A 1 73 ? -12.447 7.440 2.752 1.00 93.44 73 ARG A O 1
ATOM 561 N N . ALA A 1 74 ? -10.643 8.747 2.469 1.00 92.56 74 ALA A N 1
ATOM 562 C CA . ALA A 1 74 ? -10.364 8.874 3.896 1.00 92.56 74 ALA A CA 1
ATOM 563 C C . ALA A 1 74 ? -11.494 9.635 4.605 1.00 92.56 74 ALA A C 1
ATOM 565 O O . ALA A 1 74 ? -12.029 9.131 5.593 1.00 92.56 74 ALA A O 1
ATOM 566 N N . THR A 1 75 ? -11.920 10.769 4.045 1.00 92.06 75 THR A N 1
ATOM 567 C CA . THR A 1 75 ? -13.046 11.562 4.558 1.00 92.06 75 THR A CA 1
ATOM 568 C C . THR A 1 75 ? -14.349 10.757 4.562 1.00 92.06 75 THR A C 1
ATOM 570 O O . THR A 1 75 ? -15.047 10.720 5.573 1.00 92.06 75 THR A O 1
ATOM 573 N N . MET A 1 76 ? -14.654 10.038 3.476 1.00 91.38 76 MET A N 1
ATOM 574 C CA . MET A 1 76 ? -15.848 9.186 3.387 1.00 91.38 76 MET A CA 1
ATOM 575 C C . MET A 1 76 ? -15.873 8.093 4.464 1.00 91.38 76 MET A C 1
ATOM 577 O O . MET A 1 76 ? -16.915 7.839 5.065 1.00 91.38 76 MET A O 1
ATOM 581 N N . MET A 1 77 ? -14.730 7.454 4.737 1.00 90.56 77 MET A N 1
ATOM 582 C CA . MET A 1 77 ? -14.634 6.433 5.784 1.00 90.56 77 MET A CA 1
ATOM 583 C C . MET A 1 77 ? -14.803 7.029 7.186 1.00 90.56 77 MET A C 1
ATOM 585 O O . MET A 1 77 ? -15.465 6.429 8.028 1.00 90.56 77 MET A O 1
ATOM 589 N N . GLN A 1 78 ? -14.243 8.212 7.442 1.00 92.00 78 GLN A N 1
ATOM 590 C CA . GLN A 1 78 ? -14.415 8.913 8.719 1.00 92.00 78 GLN A CA 1
ATOM 591 C C . GLN A 1 78 ? -15.875 9.310 8.953 1.00 92.00 78 GLN A C 1
ATOM 593 O O . GLN A 1 78 ? -16.405 9.109 10.044 1.00 92.00 78 GLN A O 1
ATOM 598 N N . GLU A 1 79 ? -16.550 9.816 7.922 1.00 90.62 79 GLU A N 1
ATOM 599 C CA . GLU A 1 79 ? -17.973 10.154 7.985 1.00 90.62 79 GLU A CA 1
ATOM 600 C C . GLU A 1 79 ? -18.834 8.909 8.246 1.00 90.62 79 GLU A C 1
ATOM 602 O O . GLU A 1 79 ? -19.703 8.911 9.121 1.00 90.62 79 GLU A O 1
ATOM 607 N N . PHE A 1 80 ? -18.537 7.798 7.568 1.00 89.50 80 PHE A N 1
ATOM 608 C CA . PHE A 1 80 ? -19.178 6.514 7.844 1.00 89.50 80 PHE A CA 1
ATOM 609 C C . PHE A 1 80 ? -18.939 6.050 9.292 1.00 89.50 80 PHE A C 1
ATOM 611 O O . PHE A 1 80 ? -19.881 5.662 9.985 1.00 89.50 80 PHE A O 1
ATOM 618 N N . ASN A 1 81 ? -17.703 6.147 9.790 1.00 89.69 81 ASN A N 1
ATOM 619 C CA . ASN A 1 81 ? -17.370 5.781 11.165 1.00 89.69 81 ASN A CA 1
ATOM 620 C C . ASN A 1 81 ? -18.123 6.647 12.185 1.00 89.69 81 ASN A C 1
ATOM 622 O O . ASN A 1 81 ? -18.643 6.108 13.158 1.00 89.69 81 ASN A O 1
ATOM 626 N N . ARG A 1 82 ? -18.251 7.961 11.965 1.00 90.38 82 ARG A N 1
ATOM 627 C CA . ARG A 1 82 ? -19.053 8.853 12.826 1.00 90.38 82 ARG A CA 1
ATOM 628 C C . ARG A 1 82 ? -20.499 8.391 12.927 1.00 90.38 82 ARG A C 1
ATOM 630 O O . ARG A 1 82 ? -21.001 8.202 14.031 1.00 90.38 82 ARG A O 1
ATOM 637 N N . ARG A 1 83 ? -21.139 8.106 11.792 1.00 88.25 83 ARG A N 1
ATOM 638 C CA . ARG A 1 83 ? -22.528 7.618 11.755 1.00 88.25 83 ARG A CA 1
ATOM 639 C C . ARG A 1 83 ? -22.715 6.309 12.522 1.00 88.25 83 ARG A C 1
ATOM 641 O O . ARG A 1 83 ? -23.751 6.114 13.150 1.00 88.25 83 ARG A O 1
ATOM 648 N N . VAL A 1 84 ? -21.718 5.424 12.489 1.00 86.38 84 VAL A N 1
ATOM 649 C CA . VAL A 1 84 ? -21.764 4.127 13.181 1.00 86.38 84 VAL A CA 1
ATOM 650 C C . VAL A 1 84 ? -21.460 4.254 14.679 1.00 86.38 84 VAL A C 1
ATOM 652 O O . VAL A 1 84 ? -22.143 3.625 15.487 1.00 86.38 84 VAL A O 1
ATOM 655 N N . TYR A 1 85 ? -20.457 5.046 15.070 1.00 87.00 85 TYR A N 1
ATOM 656 C CA . TYR A 1 85 ? -19.943 5.068 16.446 1.00 87.00 85 TYR A CA 1
ATOM 657 C C . TYR A 1 85 ? -20.506 6.187 17.322 1.00 87.00 85 TYR A C 1
ATOM 659 O O . TYR A 1 85 ? -20.509 6.031 18.540 1.00 87.00 85 TYR A O 1
ATOM 667 N N . ASP A 1 86 ? -21.013 7.287 16.762 1.00 89.12 86 ASP A N 1
ATOM 668 C CA . ASP A 1 86 ? -21.532 8.402 17.567 1.00 89.12 86 ASP A CA 1
ATOM 669 C C . ASP A 1 86 ? -22.733 8.020 18.442 1.00 89.12 86 ASP A C 1
ATOM 671 O O . ASP A 1 86 ? -22.717 8.374 19.624 1.00 89.12 86 ASP A O 1
ATOM 675 N N . PRO A 1 87 ? -23.738 7.262 17.954 1.00 88.44 87 PRO A N 1
ATOM 676 C CA . PRO A 1 87 ? -24.839 6.807 18.802 1.00 88.44 87 PRO A CA 1
ATOM 677 C C . PRO A 1 87 ? -24.359 5.891 19.935 1.00 88.44 87 PRO A C 1
ATOM 679 O O . PRO A 1 87 ? -24.799 6.022 21.076 1.00 88.44 87 PRO A O 1
ATOM 682 N N . LEU A 1 88 ? 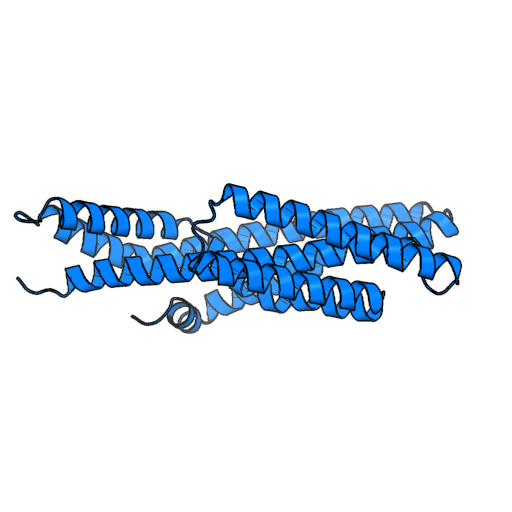-23.414 4.994 19.630 1.00 86.06 88 LEU A N 1
ATOM 683 C CA . LEU A 1 88 ? -22.849 4.054 20.597 1.00 86.06 88 LEU A CA 1
ATOM 684 C C . LEU A 1 88 ? -22.052 4.782 21.685 1.00 86.06 88 LEU A C 1
ATOM 686 O O . LEU A 1 88 ? -22.208 4.487 22.868 1.00 86.06 88 LEU A O 1
ATOM 690 N N . LEU A 1 89 ? -21.222 5.749 21.289 1.00 87.06 89 LEU A N 1
ATOM 691 C CA . LEU A 1 89 ? -20.399 6.512 22.218 1.00 87.06 89 LEU A CA 1
ATOM 692 C C . LEU A 1 89 ? -21.256 7.409 23.117 1.00 87.06 89 LEU A C 1
ATOM 694 O O . LEU A 1 89 ? -20.981 7.487 24.310 1.00 87.06 89 LEU A O 1
ATOM 698 N N . LYS A 1 90 ? -22.315 8.035 22.581 1.00 88.75 90 LYS A N 1
ATOM 699 C CA . LYS A 1 90 ? -23.268 8.825 23.381 1.00 88.75 90 LYS A CA 1
ATOM 700 C C . LYS A 1 90 ? -23.929 7.971 24.465 1.00 88.75 90 LYS A C 1
ATOM 702 O O . LYS A 1 90 ? -23.828 8.313 25.640 1.00 88.75 90 LYS A O 1
ATOM 707 N N . ALA A 1 91 ? -24.504 6.826 24.084 1.00 86.12 91 ALA A N 1
ATOM 708 C CA . ALA A 1 91 ? -25.130 5.901 25.030 1.00 86.12 91 ALA A CA 1
ATOM 709 C C . ALA A 1 91 ? -24.138 5.405 26.096 1.00 86.12 91 ALA A C 1
ATOM 711 O O . ALA A 1 91 ? -24.467 5.340 27.281 1.00 86.12 91 ALA A O 1
ATOM 712 N N . PHE A 1 92 ? -22.903 5.096 25.686 1.00 85.88 92 PHE A N 1
ATOM 713 C CA . PHE A 1 92 ? -21.833 4.707 26.600 1.00 85.88 92 PHE A CA 1
ATOM 714 C C . PHE A 1 92 ? -21.494 5.818 27.597 1.00 85.88 92 PHE A C 1
ATOM 716 O O . PHE A 1 92 ? -21.525 5.577 28.799 1.00 85.88 92 PHE A O 1
ATOM 723 N N . THR A 1 93 ? -21.211 7.037 27.127 1.00 85.50 93 THR A N 1
ATOM 724 C CA . THR A 1 93 ? -20.810 8.159 27.989 1.00 85.50 93 THR A CA 1
ATOM 725 C C . THR A 1 93 ? -21.909 8.558 28.974 1.00 85.50 93 THR A C 1
ATOM 727 O O . THR A 1 93 ? -21.609 8.838 30.132 1.00 85.50 93 THR A O 1
ATOM 730 N N . GLU A 1 94 ? -23.176 8.565 28.555 1.00 86.31 94 GLU A N 1
ATOM 731 C CA . GLU A 1 94 ? -24.302 8.876 29.445 1.00 86.31 94 GLU A CA 1
ATOM 732 C C . GLU A 1 94 ? -24.443 7.857 30.575 1.00 86.31 94 GLU A C 1
ATOM 734 O O . GLU A 1 94 ? -24.644 8.235 31.731 1.00 86.31 94 GLU A O 1
ATOM 739 N N . ARG A 1 95 ? -24.300 6.567 30.257 1.00 80.81 95 ARG A N 1
ATOM 740 C CA . ARG A 1 95 ? -24.378 5.500 31.254 1.00 80.81 95 ARG A CA 1
ATOM 741 C C . ARG A 1 95 ? -23.154 5.475 32.165 1.00 80.81 95 ARG A C 1
ATOM 743 O O . ARG A 1 95 ? -23.299 5.324 33.372 1.00 80.81 95 ARG A O 1
ATOM 750 N N . PHE A 1 96 ? -21.970 5.681 31.595 1.00 81.75 96 PHE A N 1
ATOM 751 C CA . PHE A 1 96 ? -20.703 5.698 32.321 1.00 81.75 96 PHE A CA 1
ATOM 752 C C . PHE A 1 96 ? -20.640 6.842 33.342 1.00 81.75 96 PHE A C 1
ATOM 754 O O . PHE A 1 96 ? -20.226 6.627 34.473 1.00 81.75 96 PHE A O 1
ATOM 761 N N . LYS A 1 97 ? -21.150 8.034 32.996 1.00 80.12 97 LYS A N 1
ATOM 762 C CA . LYS A 1 97 ? -21.256 9.174 33.928 1.00 80.12 97 LYS A CA 1
ATOM 763 C C . LYS A 1 97 ? -22.214 8.934 35.099 1.00 80.12 97 LYS A C 1
ATOM 765 O O . LYS A 1 97 ? -22.050 9.549 36.144 1.00 80.12 97 LYS A O 1
ATOM 770 N N . LYS A 1 98 ? -23.223 8.078 34.921 1.00 75.94 98 LYS A N 1
ATOM 771 C CA . LYS A 1 98 ? -24.210 7.727 35.958 1.00 75.94 98 LYS A CA 1
ATOM 772 C C . LYS A 1 98 ? -23.783 6.519 36.803 1.00 75.94 98 LYS A C 1
ATOM 774 O O . LYS A 1 98 ? -24.513 6.118 37.705 1.00 75.94 98 LYS A O 1
ATOM 779 N N . ALA A 1 99 ? -22.630 5.918 36.516 1.00 68.81 99 ALA A N 1
ATOM 780 C CA . ALA A 1 99 ? -22.166 4.718 37.192 1.00 68.81 99 ALA A CA 1
ATOM 781 C C . ALA A 1 99 ? -21.508 5.065 38.536 1.00 68.81 99 ALA A C 1
ATOM 783 O O . ALA A 1 99 ? -20.352 5.469 38.584 1.00 68.81 99 ALA A O 1
ATOM 784 N N . GLY A 1 100 ? -22.247 4.892 39.634 1.00 58.91 100 GLY A N 1
ATOM 785 C CA . GLY A 1 100 ? -21.754 5.176 40.989 1.00 58.91 100 GLY A CA 1
ATOM 786 C C . GLY A 1 100 ? -20.878 4.084 41.621 1.00 58.91 100 GLY A C 1
ATOM 787 O O . GLY A 1 100 ? -20.312 4.318 42.681 1.00 58.91 100 GLY A O 1
ATOM 788 N N . GLN A 1 101 ? -20.761 2.893 41.015 1.00 60.88 101 GLN A N 1
ATOM 789 C CA . GLN A 1 101 ? -20.061 1.739 41.608 1.00 60.88 101 GLN A CA 1
ATOM 790 C C . GLN A 1 101 ? -19.374 0.862 40.544 1.00 60.88 101 GLN A C 1
ATOM 792 O O . GLN A 1 101 ? -19.793 -0.261 40.274 1.00 60.88 101 GLN A O 1
ATOM 797 N N . LEU A 1 102 ? -18.322 1.375 39.904 1.00 69.38 102 LEU A N 1
ATOM 798 C CA . LEU A 1 102 ? -17.405 0.552 39.105 1.00 69.38 102 LEU A CA 1
ATOM 799 C C . LEU A 1 102 ? -16.145 0.273 39.927 1.00 69.38 102 LEU A C 1
ATOM 801 O O . LEU A 1 102 ? -15.595 1.184 40.542 1.00 69.38 102 LEU A O 1
ATOM 805 N N . THR A 1 103 ? -15.662 -0.970 39.916 1.00 73.38 103 THR A N 1
ATOM 806 C CA . THR A 1 103 ? -14.325 -1.276 40.454 1.00 73.38 103 THR A CA 1
ATOM 807 C C . THR A 1 103 ? -13.249 -0.560 39.623 1.00 73.38 103 THR A C 1
ATOM 809 O O . THR A 1 103 ? -13.439 -0.334 38.424 1.00 73.38 103 THR A O 1
ATOM 812 N N . SER A 1 104 ? -12.100 -0.223 40.223 1.00 74.94 104 SER A N 1
ATOM 813 C CA . SER A 1 104 ? -11.005 0.489 39.534 1.00 74.94 104 SER A CA 1
ATOM 814 C C . SER A 1 104 ? -10.538 -0.219 38.252 1.00 74.94 104 SER A C 1
ATOM 816 O O . SER A 1 104 ? -10.191 0.430 37.265 1.00 74.94 104 SER A O 1
ATOM 818 N N . GLU A 1 105 ? -10.578 -1.555 38.235 1.00 79.56 105 GLU A N 1
ATOM 819 C CA . GLU A 1 105 ? -10.221 -2.373 37.073 1.00 79.56 105 GLU A CA 1
ATOM 820 C C . GLU A 1 105 ? -11.279 -2.304 35.958 1.00 79.56 105 GLU A C 1
ATOM 822 O O . GLU A 1 105 ? -10.944 -2.098 34.788 1.00 79.56 105 GLU A O 1
ATOM 827 N N . GLN A 1 106 ? -12.568 -2.392 36.308 1.00 78.00 106 GLN A N 1
ATOM 828 C CA . GLN A 1 106 ? -13.666 -2.254 35.346 1.00 78.00 106 GLN A CA 1
ATOM 829 C C . GLN A 1 106 ? -13.731 -0.848 34.748 1.00 78.00 106 GLN A C 1
ATOM 831 O O . GLN A 1 106 ? -13.973 -0.715 33.549 1.00 78.00 106 GLN A O 1
ATOM 836 N N . TYR A 1 107 ? -13.478 0.188 35.555 1.00 82.31 107 TYR A N 1
ATOM 837 C CA . TYR A 1 107 ? -13.421 1.570 35.085 1.00 82.31 107 TYR A CA 1
ATOM 838 C C . TYR A 1 107 ? -12.312 1.750 34.043 1.00 82.31 107 TYR A C 1
ATOM 840 O O . TYR A 1 107 ? -12.583 2.212 32.937 1.00 82.31 107 TYR A O 1
ATOM 848 N N . LYS A 1 108 ? -11.083 1.307 34.351 1.00 82.69 108 LYS A N 1
ATOM 849 C CA . LYS A 1 108 ? -9.934 1.397 33.433 1.00 82.69 108 LYS A CA 1
ATOM 850 C C . LYS A 1 108 ? -10.183 0.649 32.121 1.00 82.69 108 LYS A C 1
ATOM 852 O O . LYS A 1 108 ? -9.836 1.145 31.051 1.00 82.69 108 LYS A O 1
ATOM 857 N N . LYS A 1 109 ? -10.805 -0.532 32.191 1.00 83.50 109 LYS A N 1
ATOM 858 C CA . LYS A 1 109 ? -11.143 -1.335 31.010 1.00 83.50 109 LYS A CA 1
ATOM 859 C C . LYS A 1 109 ? -12.170 -0.634 30.112 1.00 83.50 109 LYS A C 1
ATOM 861 O O . LYS A 1 109 ? -11.954 -0.521 28.908 1.00 83.50 109 LYS A O 1
ATOM 866 N N . LEU A 1 110 ? -13.255 -0.119 30.692 1.00 83.69 110 LEU A N 1
ATOM 867 C CA . LEU A 1 110 ? -14.297 0.599 29.949 1.00 83.69 110 LEU A CA 1
ATOM 868 C C . LEU A 1 110 ? -13.820 1.940 29.389 1.00 83.69 110 LEU A C 1
ATOM 870 O O . LEU A 1 110 ? -14.166 2.277 28.259 1.00 83.69 110 LEU A O 1
ATOM 874 N N . ASP A 1 111 ? -13.029 2.692 30.151 1.00 84.50 111 ASP A N 1
ATOM 875 C CA . ASP A 1 111 ? -12.451 3.958 29.696 1.00 84.50 111 ASP A CA 1
ATOM 876 C C . ASP A 1 111 ? -11.492 3.738 28.513 1.00 84.50 111 ASP A C 1
ATOM 878 O O . ASP A 1 111 ? -11.570 4.426 27.489 1.00 84.50 111 ASP A O 1
ATOM 882 N N . GLY A 1 112 ? -10.675 2.680 28.587 1.00 86.19 112 GLY A N 1
ATOM 883 C CA . GLY A 1 112 ? -9.851 2.214 27.474 1.00 86.19 112 GLY A CA 1
ATOM 884 C C . GLY A 1 112 ? -10.685 1.868 26.240 1.00 86.19 112 GLY A C 1
ATOM 885 O O . GLY A 1 112 ? -10.415 2.370 25.144 1.00 86.19 112 GLY A O 1
ATOM 886 N N . ALA A 1 113 ? -11.744 1.069 26.399 1.00 84.88 113 ALA A N 1
ATOM 887 C CA . ALA A 1 113 ? -12.658 0.729 25.308 1.00 84.88 113 ALA A CA 1
ATOM 888 C C . ALA A 1 113 ? -13.322 1.978 24.694 1.00 84.88 113 ALA A C 1
ATOM 890 O O . ALA A 1 113 ? -13.374 2.113 23.469 1.00 84.88 113 ALA A O 1
ATOM 891 N N . GLY A 1 114 ? -13.756 2.932 25.523 1.00 86.25 114 GLY A N 1
ATOM 892 C CA . GLY A 1 114 ? -14.341 4.204 25.092 1.00 86.25 114 GLY A CA 1
ATOM 893 C C . GLY A 1 114 ? -13.366 5.062 24.290 1.00 86.25 114 GLY A C 1
ATOM 894 O O . GLY A 1 114 ? -13.715 5.559 23.215 1.00 86.25 114 GLY A O 1
ATOM 895 N N . THR A 1 115 ? -12.120 5.166 24.753 1.00 87.94 115 THR A N 1
ATOM 896 C CA . THR A 1 115 ? -11.035 5.849 24.033 1.00 87.94 115 THR A CA 1
ATOM 897 C C . THR A 1 115 ? -10.755 5.178 22.690 1.00 87.94 115 THR A C 1
ATOM 899 O O . THR A 1 115 ? -10.596 5.850 21.669 1.00 87.94 115 THR A O 1
ATOM 902 N N . THR A 1 116 ? -10.777 3.847 22.656 1.00 86.88 116 THR A N 1
ATOM 903 C CA . THR A 1 116 ? -10.530 3.065 21.442 1.00 86.88 116 THR A CA 1
ATOM 904 C C . THR A 1 116 ? -11.642 3.312 20.407 1.00 86.88 116 THR A C 1
ATOM 906 O O . THR A 1 116 ? -11.337 3.612 19.253 1.00 86.88 116 THR A O 1
ATOM 909 N N . ILE A 1 117 ? -12.921 3.337 20.817 1.00 86.31 117 ILE A N 1
ATOM 910 C CA . ILE A 1 117 ? -14.052 3.711 19.941 1.00 86.31 117 ILE A CA 1
ATOM 911 C C . ILE A 1 117 ? -13.967 5.174 19.483 1.00 86.31 117 ILE A C 1
ATOM 913 O O . ILE A 1 117 ? -14.205 5.470 18.309 1.00 86.31 117 ILE A O 1
ATOM 917 N N . LYS A 1 118 ? -13.591 6.101 20.371 1.00 87.94 118 LYS A N 1
ATOM 918 C CA . LYS A 1 118 ? -13.399 7.515 20.013 1.00 87.94 118 LYS A CA 1
ATOM 919 C C . LYS A 1 118 ? -12.341 7.673 18.917 1.00 87.94 118 LYS A C 1
ATOM 921 O O . LYS A 1 118 ? -12.574 8.408 17.961 1.00 87.94 118 LYS A O 1
ATOM 926 N N . ASN A 1 119 ? -11.226 6.952 19.017 1.00 88.62 119 ASN A N 1
ATOM 927 C CA . ASN A 1 119 ? -10.150 6.982 18.022 1.00 88.62 119 ASN A CA 1
ATOM 928 C C . ASN A 1 119 ? -10.558 6.328 16.691 1.00 88.62 119 ASN A C 1
ATOM 930 O O . ASN A 1 119 ? -10.083 6.715 15.625 1.00 88.62 119 ASN A O 1
ATOM 934 N N . MET A 1 120 ? -11.486 5.369 16.711 1.00 84.31 120 MET A N 1
ATOM 935 C CA . MET A 1 120 ? -12.001 4.747 15.485 1.00 84.31 120 MET A CA 1
ATOM 936 C C . MET A 1 120 ? -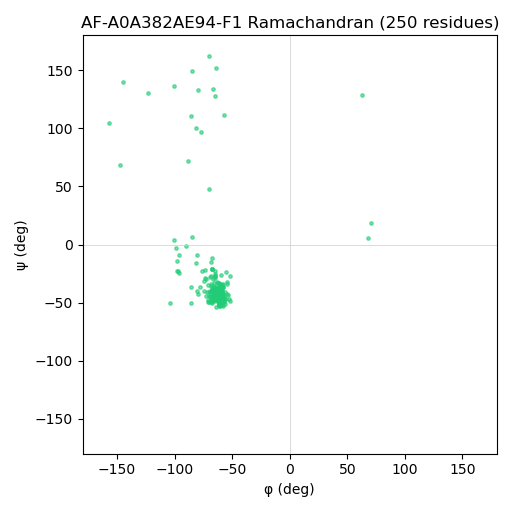12.835 5.696 14.635 1.00 84.31 120 MET A C 1
ATOM 938 O O . MET A 1 120 ? -12.861 5.543 13.415 1.00 84.31 120 MET A O 1
ATOM 942 N N . ARG A 1 121 ? -13.465 6.702 15.247 1.00 86.38 121 ARG A N 1
ATOM 943 C CA . ARG A 1 121 ? -14.239 7.729 14.543 1.00 86.38 121 ARG A CA 1
ATOM 944 C C . ARG A 1 121 ? -13.428 8.422 13.446 1.00 86.38 121 ARG A C 1
ATOM 946 O O . ARG A 1 121 ? -13.941 8.669 12.361 1.00 86.38 121 ARG A O 1
ATOM 953 N N . THR A 1 122 ? -12.174 8.747 13.739 1.00 86.62 122 THR A N 1
ATOM 954 C CA . THR A 1 122 ? -11.294 9.520 12.851 1.00 86.62 122 THR A CA 1
ATOM 955 C C . THR A 1 122 ? -10.335 8.639 12.050 1.00 86.62 122 THR A C 1
ATOM 957 O O . THR A 1 122 ? -9.602 9.139 11.197 1.00 86.62 122 THR A O 1
ATOM 960 N N . SER A 1 123 ? -10.351 7.324 12.269 1.00 87.12 123 SER A N 1
ATOM 961 C CA . SER A 1 123 ? -9.464 6.394 11.576 1.00 87.12 123 SER A CA 1
ATOM 962 C C . SER A 1 123 ? -9.962 6.056 10.171 1.00 87.12 123 SER A C 1
ATOM 964 O O . SER A 1 123 ? -11.115 5.680 9.973 1.00 87.12 123 SER A O 1
ATOM 966 N N . SER A 1 124 ? -9.062 6.110 9.190 1.00 88.62 124 SER A N 1
ATOM 967 C CA . SER A 1 124 ? -9.288 5.625 7.821 1.00 88.62 124 SER A CA 1
ATOM 968 C C . SER A 1 124 ? -8.666 4.245 7.567 1.00 88.62 124 SER A C 1
ATOM 970 O O . SER A 1 124 ? -8.741 3.733 6.451 1.00 88.62 124 SER A O 1
ATOM 972 N N . VAL A 1 125 ? -8.083 3.613 8.596 1.00 86.00 125 VAL A N 1
ATOM 973 C CA . VAL A 1 125 ? -7.351 2.335 8.492 1.00 86.00 125 VAL A CA 1
ATOM 974 C C . VAL A 1 125 ? -8.228 1.222 7.916 1.00 86.00 125 VAL A C 1
ATOM 976 O O . VAL A 1 125 ? -7.769 0.424 7.103 1.00 86.00 125 VAL A O 1
ATOM 979 N N . THR A 1 126 ? -9.520 1.202 8.256 1.00 81.50 126 THR A N 1
ATOM 980 C CA . THR A 1 126 ? -10.466 0.211 7.723 1.00 81.50 126 THR A CA 1
ATOM 981 C C . THR A 1 126 ? -10.582 0.259 6.191 1.00 81.50 126 THR A C 1
ATOM 983 O O . THR A 1 126 ? -10.868 -0.763 5.568 1.00 81.50 126 THR A O 1
ATOM 986 N N . SER A 1 127 ? -10.308 1.405 5.555 1.00 86.31 127 SER A N 1
ATOM 987 C CA . SER A 1 127 ? -10.339 1.534 4.092 1.00 86.31 127 SER A CA 1
ATOM 988 C C . SER A 1 127 ? -9.280 0.684 3.394 1.00 86.31 127 SER A C 1
ATOM 990 O O . SER A 1 127 ? -9.476 0.326 2.239 1.00 86.31 127 SER A O 1
ATOM 992 N N . TRP A 1 128 ? -8.187 0.308 4.065 1.00 88.62 128 TRP A N 1
ATOM 993 C CA . TRP A 1 128 ? -7.161 -0.549 3.459 1.00 88.62 128 TRP A CA 1
ATOM 994 C C . TRP A 1 128 ? -7.660 -1.971 3.180 1.00 88.62 128 TRP A C 1
ATOM 996 O O . TRP A 1 128 ? -7.116 -2.649 2.316 1.00 88.62 128 TRP A O 1
ATOM 1006 N N . VAL A 1 129 ? -8.725 -2.426 3.852 1.00 87.31 129 VAL A N 1
ATOM 1007 C CA . VAL A 1 129 ? -9.369 -3.703 3.499 1.00 87.31 129 VAL A CA 1
ATOM 1008 C C . VAL A 1 129 ? -10.007 -3.638 2.114 1.00 87.31 129 VAL A C 1
ATOM 1010 O O . VAL A 1 129 ? -10.004 -4.634 1.397 1.00 87.31 129 VAL A O 1
ATOM 1013 N N . LEU A 1 130 ? -10.509 -2.466 1.721 1.00 88.12 130 LEU A N 1
ATOM 1014 C CA . LEU A 1 130 ? -11.109 -2.244 0.405 1.00 88.12 130 LEU A CA 1
ATOM 1015 C C . LEU A 1 130 ? -10.056 -2.126 -0.702 1.00 88.12 130 LEU A C 1
ATOM 1017 O O . LEU A 1 130 ? -10.371 -2.384 -1.857 1.00 88.12 130 LEU A O 1
ATOM 1021 N N . ASP A 1 131 ? -8.816 -1.774 -0.352 1.00 88.62 131 ASP A N 1
ATOM 1022 C CA . ASP A 1 131 ? -7.685 -1.736 -1.287 1.00 88.62 131 ASP A CA 1
ATOM 1023 C C . ASP A 1 131 ? -7.184 -3.124 -1.672 1.00 88.62 131 ASP A C 1
ATOM 1025 O O . ASP A 1 131 ? -6.639 -3.305 -2.758 1.00 88.62 131 ASP A O 1
ATOM 1029 N N . TRP A 1 132 ? -7.351 -4.102 -0.783 1.00 88.88 132 TRP A N 1
ATOM 1030 C CA . TRP A 1 132 ? -6.726 -5.414 -0.907 1.00 88.88 132 TRP A CA 1
ATOM 1031 C C . TRP A 1 132 ? -6.985 -6.138 -2.239 1.00 88.88 132 TRP A C 1
ATOM 1033 O O . TRP A 1 132 ? -6.021 -6.641 -2.815 1.00 88.88 132 TRP A O 1
ATOM 1043 N N . PRO A 1 133 ? -8.211 -6.151 -2.802 1.00 89.06 133 PRO A N 1
ATOM 1044 C CA . PRO A 1 133 ? -8.448 -6.755 -4.113 1.00 89.06 133 PRO A CA 1
ATOM 1045 C C . PRO A 1 133 ? -7.611 -6.113 -5.226 1.00 89.06 133 PRO A C 1
ATOM 1047 O O . PRO A 1 133 ? -7.148 -6.806 -6.124 1.00 89.06 133 PRO A O 1
ATOM 1050 N N . PHE A 1 134 ? -7.366 -4.803 -5.147 1.00 91.25 134 PHE A N 1
ATOM 1051 C CA . PHE A 1 134 ? -6.602 -4.053 -6.148 1.00 91.25 134 PHE A CA 1
ATOM 1052 C C . PHE A 1 134 ? -5.091 -4.188 -5.960 1.00 91.25 134 PHE A C 1
ATOM 1054 O O . PHE A 1 134 ? -4.332 -3.946 -6.893 1.00 91.25 134 PHE A O 1
ATOM 1061 N N . VAL A 1 135 ? -4.633 -4.648 -4.792 1.00 91.62 135 VAL A N 1
ATOM 1062 C CA . VAL A 1 135 ? -3.230 -5.041 -4.600 1.00 91.62 135 VAL A CA 1
ATOM 1063 C C . VAL A 1 135 ? -2.869 -6.211 -5.521 1.00 91.62 135 VAL A C 1
ATOM 1065 O O . VAL A 1 135 ? -1.755 -6.259 -6.040 1.00 91.62 135 VAL A O 1
ATOM 1068 N N . LEU A 1 136 ? -3.821 -7.113 -5.796 1.00 91.69 136 LEU A N 1
ATOM 1069 C CA . LEU A 1 136 ? -3.626 -8.213 -6.745 1.00 91.69 136 LEU A CA 1
ATOM 1070 C C . LEU A 1 136 ? -3.424 -7.716 -8.180 1.00 91.69 136 LEU A C 1
ATOM 1072 O O . LEU A 1 136 ? -2.735 -8.380 -8.947 1.00 91.69 136 LEU A O 1
ATOM 1076 N N . THR A 1 137 ? -3.933 -6.532 -8.533 1.00 92.81 137 THR A N 1
ATOM 1077 C CA . THR A 1 137 ? -3.672 -5.920 -9.842 1.00 92.81 137 THR A CA 1
ATOM 1078 C C . THR A 1 137 ? -2.176 -5.694 -10.060 1.00 92.81 137 THR A C 1
ATOM 1080 O O . THR A 1 137 ? -1.693 -5.931 -11.162 1.00 92.81 137 THR A O 1
ATOM 1083 N N . PHE A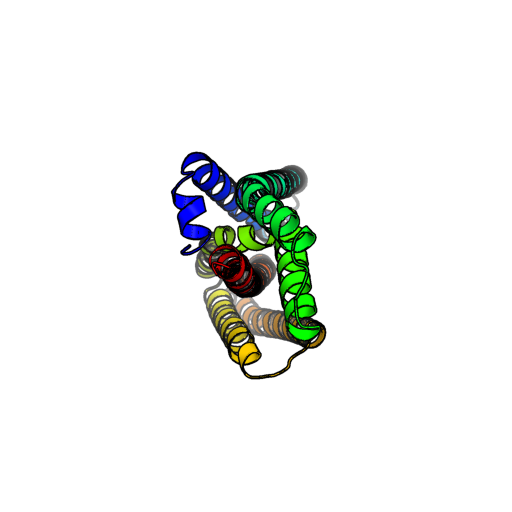 1 138 ? -1.411 -5.325 -9.024 1.00 95.38 138 PHE A N 1
ATOM 1084 C CA . PHE A 1 138 ? 0.047 -5.207 -9.142 1.00 95.38 138 PHE A CA 1
ATOM 1085 C C . PHE A 1 138 ? 0.704 -6.549 -9.476 1.00 95.38 138 PHE A C 1
ATOM 1087 O O . PHE A 1 138 ? 1.578 -6.590 -10.335 1.00 95.38 138 PHE A O 1
ATOM 1094 N N . LEU A 1 139 ? 0.262 -7.648 -8.850 1.00 95.38 139 LEU A N 1
ATOM 1095 C CA . LEU A 1 139 ? 0.749 -8.992 -9.178 1.00 95.38 139 LEU A CA 1
ATOM 1096 C C . LEU A 1 139 ? 0.354 -9.419 -10.593 1.00 95.38 139 LEU A C 1
ATOM 1098 O O . LEU A 1 139 ? 1.181 -9.974 -11.305 1.00 95.38 139 LEU A O 1
ATOM 1102 N N . ILE A 1 140 ? -0.880 -9.139 -11.016 1.00 95.75 140 ILE A N 1
ATOM 1103 C CA . ILE A 1 140 ? -1.347 -9.448 -12.373 1.00 95.75 140 ILE A CA 1
ATOM 1104 C C . ILE A 1 140 ? -0.473 -8.721 -13.398 1.00 95.75 140 ILE A C 1
ATOM 1106 O O . ILE A 1 140 ? 0.051 -9.353 -14.309 1.00 95.75 140 ILE A O 1
ATOM 1110 N N . VAL A 1 141 ? -0.249 -7.415 -13.221 1.00 96.50 141 VAL A N 1
ATOM 1111 C CA . VAL A 1 141 ? 0.635 -6.631 -14.097 1.00 96.50 141 VAL A CA 1
ATOM 1112 C C . VAL A 1 141 ? 2.067 -7.173 -14.059 1.00 96.50 141 VAL A C 1
ATOM 1114 O O . VAL A 1 141 ? 2.695 -7.300 -15.105 1.00 96.50 141 VAL A O 1
ATOM 1117 N N . LEU A 1 142 ? 2.574 -7.560 -12.884 1.00 96.44 142 LEU A N 1
ATOM 1118 C CA . LEU A 1 142 ? 3.896 -8.175 -12.761 1.00 96.44 142 LEU A CA 1
ATOM 1119 C C . LEU A 1 142 ? 4.025 -9.479 -13.545 1.00 96.44 142 LEU A C 1
ATOM 1121 O O . LEU A 1 142 ? 5.063 -9.685 -14.156 1.00 96.44 142 LEU A O 1
ATOM 1125 N N . ILE A 1 143 ? 3.003 -10.3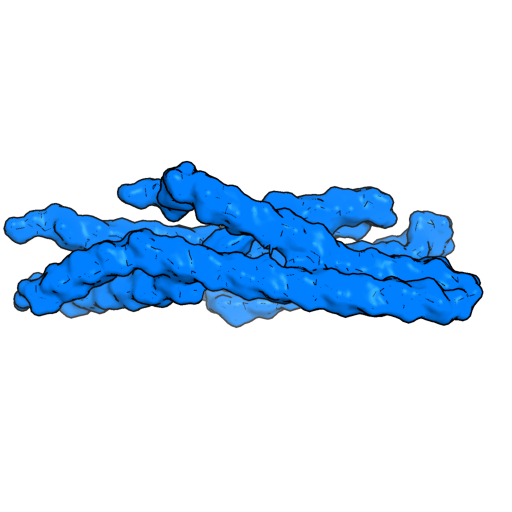39 -13.571 1.00 96.69 143 ILE A N 1
ATOM 1126 C CA . ILE A 1 143 ? 3.045 -11.591 -14.347 1.00 96.69 143 ILE A CA 1
ATOM 1127 C C . ILE A 1 143 ? 3.260 -11.296 -15.837 1.00 96.69 143 ILE A C 1
ATOM 1129 O O . ILE A 1 143 ? 4.036 -11.995 -16.485 1.00 96.69 143 ILE A O 1
ATOM 1133 N N . PHE A 1 144 ? 2.625 -10.242 -16.360 1.00 96.06 144 PHE A N 1
ATOM 1134 C CA . PHE A 1 144 ? 2.791 -9.821 -17.754 1.00 96.06 144 PHE A CA 1
ATOM 1135 C C . PHE A 1 144 ? 4.148 -9.166 -18.040 1.00 96.06 144 PHE A C 1
ATOM 1137 O O . PHE A 1 144 ? 4.634 -9.254 -19.163 1.00 96.06 144 PHE A O 1
ATOM 1144 N N . LEU A 1 145 ? 4.756 -8.509 -17.049 1.00 95.25 145 LEU A N 1
ATOM 1145 C CA . LEU A 1 145 ? 6.046 -7.828 -17.201 1.00 95.25 145 LEU A CA 1
ATOM 1146 C C . LEU A 1 145 ? 7.242 -8.764 -16.980 1.00 95.25 145 LEU A C 1
ATOM 1148 O O . LEU A 1 145 ? 8.174 -8.798 -17.777 1.00 95.25 145 LEU A O 1
ATOM 1152 N N . SER A 1 146 ? 7.240 -9.503 -15.874 1.00 94.88 146 SER A N 1
ATOM 1153 C CA . SER A 1 146 ? 8.312 -10.404 -15.462 1.00 94.88 146 SER A CA 1
ATOM 1154 C C . SER A 1 146 ? 7.758 -11.469 -14.517 1.00 94.88 146 SER A C 1
ATOM 1156 O O . SER A 1 146 ? 7.514 -11.227 -13.330 1.00 94.88 146 SER A O 1
ATOM 1158 N N . TRP A 1 147 ? 7.599 -12.689 -15.035 1.00 95.38 147 TRP A N 1
ATOM 1159 C CA . TRP A 1 147 ? 7.051 -13.800 -14.255 1.00 95.38 147 TRP A CA 1
ATOM 1160 C C . TRP A 1 147 ? 7.900 -14.123 -13.009 1.00 95.38 147 TRP A C 1
ATOM 1162 O O . TRP A 1 147 ? 7.353 -14.467 -11.962 1.00 95.38 147 TRP A O 1
ATOM 1172 N N . THR A 1 148 ? 9.226 -13.959 -13.085 1.00 96.00 148 THR A N 1
ATOM 1173 C CA . THR A 1 148 ? 10.130 -14.168 -11.944 1.00 96.00 148 THR A CA 1
ATOM 1174 C C . THR A 1 148 ? 9.948 -13.106 -10.875 1.00 96.00 148 THR A C 1
ATOM 1176 O O . THR A 1 148 ? 9.843 -13.454 -9.700 1.00 96.00 148 THR A O 1
ATOM 1179 N N . ALA A 1 149 ? 9.842 -11.827 -11.250 1.00 96.94 149 ALA A N 1
ATOM 1180 C CA . ALA A 1 149 ? 9.559 -10.766 -10.288 1.00 96.94 149 ALA A CA 1
ATOM 1181 C C . ALA A 1 149 ? 8.191 -10.973 -9.619 1.00 96.94 149 ALA A C 1
ATOM 1183 O O . ALA A 1 149 ? 8.067 -10.782 -8.407 1.00 96.94 149 ALA A O 1
ATOM 1184 N N . ALA A 1 150 ? 7.181 -11.423 -10.373 1.00 97.75 150 ALA A N 1
ATOM 1185 C CA . ALA A 1 150 ? 5.868 -11.762 -9.832 1.00 97.75 150 ALA A CA 1
ATOM 1186 C C . ALA A 1 150 ? 5.945 -12.893 -8.794 1.00 97.75 150 ALA A C 1
ATOM 1188 O O . ALA A 1 150 ? 5.389 -12.764 -7.702 1.00 97.75 150 ALA A O 1
ATOM 1189 N N . LEU A 1 151 ? 6.672 -13.971 -9.106 1.00 97.75 151 LEU A N 1
ATOM 1190 C CA . LEU A 1 151 ? 6.853 -15.108 -8.205 1.00 97.75 151 LEU A CA 1
ATOM 1191 C C . LEU A 1 151 ? 7.586 -14.703 -6.921 1.00 97.75 151 LEU A C 1
ATOM 1193 O O . LEU A 1 151 ? 7.113 -15.012 -5.828 1.00 97.75 151 LEU A O 1
ATOM 1197 N N . ILE A 1 152 ? 8.691 -13.958 -7.034 1.00 98.00 152 ILE A N 1
ATOM 1198 C CA . ILE A 1 152 ? 9.431 -13.446 -5.870 1.00 98.00 152 ILE A CA 1
ATOM 1199 C C . ILE A 1 152 ? 8.507 -12.571 -5.014 1.00 98.00 152 ILE A C 1
ATOM 1201 O O . ILE A 1 152 ? 8.401 -12.768 -3.804 1.00 98.00 152 ILE A O 1
ATOM 1205 N N . THR A 1 153 ? 7.771 -11.650 -5.636 1.00 97.88 153 THR A N 1
ATOM 1206 C CA . THR A 1 153 ? 6.822 -10.774 -4.934 1.00 97.88 153 THR A CA 1
ATOM 1207 C C . THR A 1 153 ? 5.755 -11.574 -4.192 1.00 97.88 153 THR A C 1
ATOM 1209 O O . THR A 1 153 ? 5.484 -11.293 -3.025 1.00 97.88 153 THR A O 1
ATOM 1212 N N . ALA A 1 154 ? 5.179 -12.598 -4.826 1.00 97.44 154 ALA A N 1
ATOM 1213 C CA . ALA A 1 154 ? 4.173 -13.455 -4.209 1.00 97.44 154 ALA A CA 1
ATOM 1214 C C . ALA A 1 154 ? 4.720 -14.193 -2.975 1.00 97.44 154 ALA A C 1
ATOM 1216 O O . ALA A 1 154 ? 4.045 -14.239 -1.945 1.00 97.44 154 ALA A O 1
ATOM 1217 N N . ILE A 1 155 ? 5.959 -14.699 -3.035 1.00 97.75 155 ILE A N 1
ATOM 1218 C CA . ILE A 1 155 ? 6.631 -15.328 -1.885 1.00 97.75 155 ILE A CA 1
ATOM 1219 C C . ILE A 1 155 ? 6.764 -14.331 -0.731 1.00 97.75 155 ILE A C 1
ATOM 1221 O O . ILE A 1 155 ? 6.374 -14.637 0.395 1.00 97.75 155 ILE A O 1
ATOM 1225 N N . PHE A 1 156 ? 7.252 -13.118 -0.998 1.00 97.31 156 PHE A N 1
ATOM 1226 C CA . PHE A 1 156 ? 7.409 -12.095 0.039 1.00 97.31 156 PHE A CA 1
ATOM 1227 C C . PHE A 1 156 ? 6.066 -11.617 0.607 1.00 97.31 156 PHE A C 1
ATOM 1229 O O . PHE A 1 156 ? 5.967 -11.394 1.814 1.00 97.31 156 PHE A O 1
ATOM 1236 N N . MET A 1 157 ? 5.018 -11.517 -0.218 1.00 95.12 157 MET A N 1
ATOM 1237 C CA . MET A 1 157 ? 3.652 -11.225 0.237 1.00 95.12 157 MET A CA 1
ATOM 1238 C C . MET A 1 157 ? 3.118 -12.320 1.171 1.00 95.12 157 MET A C 1
ATOM 1240 O O . MET A 1 157 ? 2.533 -12.015 2.212 1.00 95.12 157 MET A O 1
ATOM 1244 N N . LEU A 1 158 ? 3.347 -13.596 0.847 1.00 94.69 158 LEU A N 1
ATOM 1245 C CA . LEU A 1 158 ? 2.987 -14.706 1.731 1.00 94.69 158 LEU A CA 1
ATOM 1246 C C . LEU A 1 158 ? 3.800 -14.674 3.029 1.00 94.69 158 LEU A C 1
ATOM 1248 O O . LEU A 1 158 ? 3.247 -14.894 4.107 1.00 94.69 158 LEU A O 1
ATOM 1252 N N . LEU A 1 159 ? 5.091 -14.366 2.946 1.00 94.44 159 LEU A N 1
ATOM 1253 C CA . LEU A 1 159 ? 5.983 -14.291 4.097 1.00 94.44 159 LEU A CA 1
ATOM 1254 C C . LEU A 1 159 ? 5.526 -13.204 5.082 1.00 94.44 159 LEU A C 1
ATOM 1256 O O . LEU A 1 159 ? 5.296 -13.511 6.253 1.00 94.44 159 LEU A O 1
ATOM 1260 N N . ILE A 1 160 ? 5.302 -11.965 4.624 1.00 91.69 160 ILE A N 1
ATOM 1261 C CA . ILE A 1 160 ? 4.832 -10.882 5.507 1.00 91.69 160 ILE A CA 1
ATOM 1262 C C . ILE A 1 160 ? 3.453 -11.189 6.097 1.00 91.69 160 ILE A C 1
ATOM 1264 O O . ILE A 1 160 ? 3.204 -10.926 7.273 1.00 91.69 160 ILE A O 1
ATOM 1268 N N . PHE A 1 161 ? 2.565 -11.811 5.318 1.00 89.75 161 PHE A N 1
ATOM 1269 C CA . PHE A 1 161 ? 1.251 -12.219 5.806 1.00 89.75 161 PHE A CA 1
ATOM 1270 C C . PHE A 1 161 ? 1.343 -13.259 6.934 1.00 89.75 161 PHE A C 1
ATOM 1272 O O . PHE A 1 161 ? 0.590 -13.176 7.908 1.00 89.75 161 PHE A O 1
ATOM 1279 N N . ASN A 1 162 ? 2.276 -14.212 6.842 1.00 89.81 162 ASN A N 1
ATOM 1280 C CA . ASN A 1 162 ? 2.519 -15.198 7.896 1.00 89.81 162 ASN A CA 1
ATOM 1281 C C . ASN A 1 162 ? 3.158 -14.571 9.141 1.00 89.81 162 ASN A C 1
ATOM 1283 O O . ASN A 1 162 ? 2.671 -14.820 10.242 1.00 89.81 162 ASN A O 1
ATOM 1287 N N . ILE A 1 163 ? 4.162 -13.701 8.985 1.00 88.56 163 ILE A N 1
ATOM 1288 C CA . ILE A 1 163 ? 4.781 -12.983 10.115 1.00 88.56 163 ILE A CA 1
ATOM 1289 C C . ILE A 1 163 ? 3.738 -12.167 10.882 1.00 88.56 163 ILE A C 1
ATOM 1291 O O . ILE A 1 163 ? 3.667 -12.235 12.109 1.00 88.56 163 ILE A O 1
ATOM 1295 N N . LEU A 1 164 ? 2.876 -11.438 10.171 1.00 83.44 164 LEU A N 1
ATOM 1296 C CA . LEU A 1 164 ? 1.836 -10.622 10.797 1.00 83.44 164 LEU A CA 1
ATOM 1297 C C . LEU A 1 164 ? 0.772 -11.469 11.511 1.00 83.44 164 LEU A C 1
ATOM 1299 O O . LEU A 1 164 ? 0.230 -11.032 12.524 1.00 83.44 164 LEU A O 1
ATOM 1303 N N . LYS A 1 165 ? 0.500 -12.698 11.049 1.00 82.56 165 LYS A N 1
ATOM 1304 C CA . LYS A 1 165 ? -0.310 -13.659 11.817 1.00 82.56 165 LYS A CA 1
ATOM 1305 C C . LYS A 1 165 ? 0.419 -14.129 13.079 1.00 82.56 165 LYS A C 1
ATOM 1307 O O . LYS A 1 165 ? -0.176 -14.130 14.154 1.00 82.56 165 LYS A O 1
ATOM 1312 N N . TRP A 1 166 ? 1.694 -14.494 12.957 1.00 79.56 166 TRP A N 1
ATOM 1313 C CA . TRP A 1 166 ? 2.522 -15.008 14.055 1.00 79.56 166 TRP A CA 1
ATOM 1314 C C . TRP A 1 166 ? 2.777 -13.976 15.155 1.00 79.56 166 TRP A C 1
ATOM 1316 O O . TRP A 1 166 ? 2.889 -14.349 16.318 1.00 79.56 166 TRP A O 1
ATOM 1326 N N . LYS A 1 167 ? 2.760 -12.679 14.828 1.00 74.56 167 LYS A N 1
ATOM 1327 C CA . LYS A 1 167 ? 2.764 -11.578 15.805 1.00 74.56 167 LYS A CA 1
ATOM 1328 C C . LYS A 1 167 ? 1.667 -11.711 16.866 1.00 74.56 167 LYS A C 1
ATOM 1330 O O . LYS A 1 167 ? 1.834 -11.238 17.974 1.00 74.56 167 LYS A O 1
ATOM 1335 N N . THR A 1 168 ? 0.546 -12.374 16.584 1.00 62.72 168 THR A N 1
ATOM 1336 C CA . THR A 1 168 ? -0.481 -12.567 17.626 1.00 62.72 168 THR A CA 1
ATOM 1337 C C . THR A 1 168 ? 0.002 -13.507 18.748 1.00 62.72 168 THR A C 1
ATOM 1339 O O . THR A 1 168 ? -0.509 -13.424 19.859 1.00 62.72 168 THR A O 1
ATOM 1342 N N . ASN A 1 169 ? 1.018 -14.340 18.485 1.00 62.06 169 ASN A N 1
ATOM 1343 C CA . ASN A 1 169 ? 1.648 -15.238 19.460 1.00 62.06 169 ASN A CA 1
ATOM 1344 C C . ASN A 1 169 ? 2.950 -14.687 20.072 1.00 62.06 169 ASN A C 1
ATOM 1346 O O . ASN A 1 169 ? 3.427 -15.238 21.059 1.00 62.06 169 ASN A O 1
ATOM 1350 N N . LEU A 1 170 ? 3.545 -13.640 19.494 1.00 60.91 170 LEU A N 1
ATOM 1351 C CA . LEU A 1 170 ? 4.833 -13.078 19.914 1.00 60.91 170 LEU A CA 1
ATOM 1352 C C . LEU A 1 170 ? 4.645 -11.595 20.245 1.00 60.91 170 LEU A C 1
ATOM 1354 O O . LEU A 1 170 ? 4.101 -10.862 19.429 1.00 60.91 170 LEU A O 1
ATOM 1358 N N . ASN A 1 171 ? 5.118 -11.131 21.405 1.00 64.56 171 ASN A N 1
ATOM 1359 C CA . ASN A 1 171 ? 4.968 -9.743 21.883 1.00 64.56 171 ASN A CA 1
ATOM 1360 C C . ASN A 1 171 ? 5.808 -8.717 21.082 1.00 64.56 171 ASN A C 1
ATOM 1362 O O . ASN A 1 171 ? 6.516 -7.894 21.660 1.00 64.56 171 ASN A O 1
ATOM 1366 N N . PHE A 1 172 ? 5.767 -8.758 19.748 1.00 72.88 172 PHE A N 1
ATOM 1367 C CA . PHE A 1 172 ? 6.442 -7.790 18.894 1.00 72.88 172 PHE A CA 1
ATOM 1368 C C . PHE A 1 172 ? 5.834 -6.400 19.076 1.00 72.88 172 PHE A C 1
ATOM 1370 O O . PHE A 1 172 ? 4.621 -6.201 18.934 1.00 72.88 172 PHE A O 1
ATOM 1377 N N . THR A 1 173 ? 6.702 -5.426 19.338 1.00 78.62 173 THR A N 1
ATOM 1378 C CA . THR A 1 173 ? 6.334 -4.011 19.354 1.00 78.62 173 THR A CA 1
ATOM 1379 C C . THR A 1 173 ? 6.029 -3.526 17.933 1.00 78.62 173 THR A C 1
ATOM 1381 O O . THR A 1 173 ? 6.392 -4.161 16.937 1.00 78.62 173 THR A O 1
ATOM 1384 N N . GLN A 1 174 ? 5.334 -2.390 17.818 1.00 78.12 174 GLN A N 1
ATOM 1385 C CA . GLN A 1 174 ? 5.042 -1.793 16.509 1.00 78.12 174 GLN A CA 1
ATOM 1386 C C . GLN A 1 174 ? 6.327 -1.432 15.745 1.00 78.12 174 GLN A C 1
ATOM 1388 O O . GLN A 1 174 ? 6.379 -1.624 14.530 1.00 78.12 174 GLN A O 1
ATOM 1393 N N . ASP A 1 175 ? 7.373 -1.012 16.457 1.00 82.06 175 ASP A N 1
ATOM 1394 C CA . ASP A 1 175 ? 8.668 -0.658 15.868 1.00 82.06 175 ASP A CA 1
ATOM 1395 C C . ASP A 1 175 ? 9.391 -1.881 15.301 1.00 82.06 175 ASP A C 1
ATOM 1397 O O . ASP A 1 175 ? 9.916 -1.835 14.188 1.00 82.06 175 ASP A O 1
ATOM 1401 N N . SER A 1 176 ? 9.355 -3.019 16.007 1.00 86.44 176 SER A N 1
ATOM 1402 C CA . SER A 1 176 ? 9.916 -4.270 15.487 1.00 86.44 176 SER A CA 1
ATOM 1403 C C . SER A 1 176 ? 9.246 -4.684 14.177 1.00 86.44 176 SER A C 1
ATOM 1405 O O . SER A 1 176 ? 9.932 -5.111 13.252 1.00 86.44 176 SER A O 1
ATOM 1407 N N . LEU A 1 177 ? 7.923 -4.518 14.058 1.00 84.88 177 LEU A N 1
ATOM 1408 C CA . LEU A 1 177 ? 7.216 -4.816 12.810 1.00 84.88 177 LEU A CA 1
ATOM 1409 C C . LEU A 1 177 ? 7.610 -3.879 11.672 1.00 84.88 177 LEU A C 1
ATOM 1411 O O . LEU A 1 177 ? 7.790 -4.346 10.551 1.00 84.88 177 LEU A O 1
ATOM 1415 N N . ALA A 1 178 ? 7.757 -2.583 11.946 1.00 88.06 178 ALA A N 1
ATOM 1416 C CA . ALA A 1 178 ? 8.208 -1.624 10.943 1.00 88.06 178 ALA A CA 1
ATOM 1417 C C . ALA A 1 178 ? 9.623 -1.962 10.439 1.00 88.06 178 ALA A C 1
ATOM 1419 O O . ALA A 1 178 ? 9.869 -1.954 9.234 1.00 88.06 178 ALA A 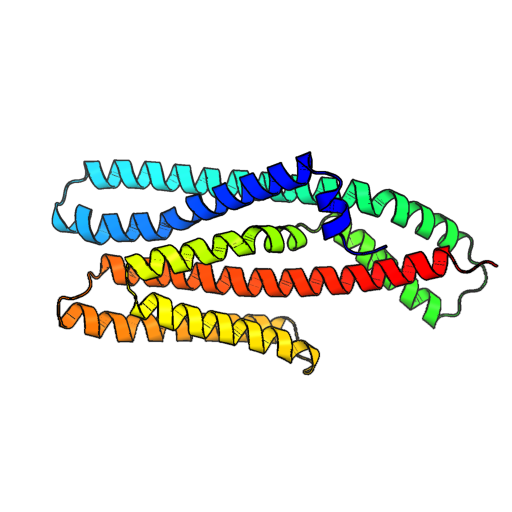O 1
ATOM 1420 N N . ASN A 1 179 ? 10.525 -2.346 11.345 1.00 91.38 179 ASN A N 1
ATOM 1421 C CA . ASN A 1 179 ? 11.887 -2.749 10.994 1.00 91.38 179 ASN A CA 1
ATOM 1422 C C . ASN A 1 179 ? 11.919 -4.059 10.192 1.00 91.38 179 ASN A C 1
ATOM 1424 O O . ASN A 1 179 ? 12.663 -4.161 9.218 1.00 91.38 179 ASN A O 1
ATOM 1428 N N . ILE A 1 180 ? 11.082 -5.042 10.547 1.00 91.69 180 ILE A N 1
ATOM 1429 C CA . ILE A 1 180 ? 10.933 -6.281 9.767 1.00 91.69 180 ILE A CA 1
ATOM 1430 C C . ILE A 1 180 ? 10.380 -5.972 8.371 1.00 91.69 180 ILE A C 1
ATOM 1432 O O . ILE A 1 180 ? 10.880 -6.506 7.386 1.00 91.69 180 ILE A O 1
ATOM 1436 N N . GLU A 1 181 ? 9.378 -5.096 8.260 1.00 91.69 181 GLU A N 1
ATOM 1437 C CA . GLU A 1 181 ? 8.845 -4.667 6.963 1.00 91.69 181 GLU A CA 1
ATOM 1438 C C . GLU A 1 181 ? 9.926 -4.015 6.095 1.00 91.69 181 GLU A C 1
ATOM 1440 O O . GLU A 1 181 ? 10.047 -4.370 4.923 1.00 91.69 181 GLU A O 1
ATOM 1445 N N . LEU A 1 182 ? 10.743 -3.120 6.660 1.00 94.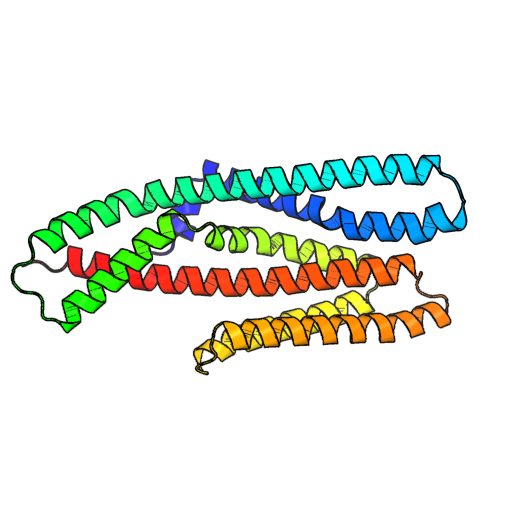19 182 LEU A N 1
ATOM 1446 C CA . LEU A 1 182 ? 11.849 -2.479 5.945 1.00 94.19 182 LEU A CA 1
ATOM 1447 C C . LEU A 1 182 ? 12.886 -3.502 5.462 1.00 94.19 182 LEU A C 1
ATOM 1449 O O . LEU A 1 182 ? 13.292 -3.467 4.299 1.00 94.19 182 LEU A O 1
ATOM 1453 N N . LEU A 1 183 ? 13.271 -4.440 6.330 1.00 96.12 183 LEU A N 1
ATOM 1454 C CA . LEU A 1 183 ? 14.202 -5.517 5.996 1.00 96.12 183 LEU A CA 1
ATOM 1455 C C . LEU A 1 183 ? 13.661 -6.390 4.857 1.00 96.12 183 LEU A C 1
ATOM 1457 O O . LEU A 1 183 ? 14.381 -6.680 3.903 1.00 96.12 183 LEU A O 1
ATOM 1461 N N . LEU A 1 184 ? 12.382 -6.767 4.910 1.00 96.69 184 LEU A N 1
ATOM 1462 C CA . LEU A 1 184 ? 11.758 -7.585 3.872 1.00 96.69 184 LEU A CA 1
ATOM 1463 C C . LEU A 1 184 ? 11.624 -6.851 2.540 1.00 96.69 184 LEU A C 1
ATOM 1465 O O . LEU A 1 184 ? 11.836 -7.469 1.502 1.00 96.69 184 LEU A O 1
ATOM 1469 N N . VAL A 1 185 ? 11.329 -5.549 2.544 1.00 96.81 185 VAL A N 1
ATOM 1470 C CA . VAL A 1 185 ? 11.332 -4.734 1.317 1.00 96.81 185 VAL A CA 1
ATOM 1471 C C . VAL A 1 185 ? 12.741 -4.641 0.721 1.00 96.81 185 VAL A C 1
ATOM 1473 O O . VAL A 1 185 ? 12.895 -4.724 -0.500 1.00 96.81 185 VAL A O 1
ATOM 1476 N N . GLY A 1 186 ? 13.773 -4.515 1.561 1.00 97.56 186 GLY A N 1
ATOM 1477 C CA . GLY A 1 186 ? 15.171 -4.545 1.127 1.00 97.56 186 GLY A CA 1
ATOM 1478 C C . GLY A 1 186 ? 15.545 -5.877 0.473 1.00 97.56 186 GLY A C 1
ATOM 1479 O O . GLY A 1 186 ? 16.044 -5.898 -0.651 1.00 97.56 186 GLY A O 1
ATOM 1480 N N . LEU A 1 187 ? 15.224 -6.997 1.127 1.00 98.31 187 LEU A N 1
ATOM 1481 C CA . LEU A 1 187 ? 15.471 -8.340 0.593 1.00 98.31 187 LEU A CA 1
ATOM 1482 C C . LEU A 1 187 ? 14.666 -8.633 -0.679 1.00 98.31 187 LEU A C 1
ATOM 1484 O O . LEU A 1 187 ? 15.204 -9.234 -1.610 1.00 98.31 187 LEU A O 1
ATOM 1488 N N . LEU A 1 188 ? 13.409 -8.182 -0.751 1.00 98.31 188 LEU A N 1
ATOM 1489 C CA . LEU A 1 188 ? 12.579 -8.254 -1.956 1.00 98.31 188 LEU A CA 1
ATOM 1490 C C . LEU A 1 188 ? 13.266 -7.535 -3.120 1.00 98.31 188 LEU A C 1
ATOM 1492 O O . LEU A 1 188 ? 13.403 -8.104 -4.202 1.00 98.31 188 LEU A O 1
ATOM 1496 N N . THR A 1 189 ? 13.746 -6.313 -2.874 1.00 98.00 189 THR A N 1
ATOM 1497 C CA . THR A 1 189 ? 14.437 -5.500 -3.881 1.00 98.00 189 THR A CA 1
ATOM 1498 C C . THR A 1 189 ? 15.699 -6.195 -4.374 1.00 98.00 189 THR A C 1
ATOM 1500 O O . THR A 1 189 ? 15.865 -6.373 -5.576 1.00 98.00 189 THR A O 1
ATOM 1503 N N . ILE A 1 190 ? 16.563 -6.650 -3.462 1.00 98.25 190 ILE A N 1
ATOM 1504 C CA . ILE A 1 190 ? 17.799 -7.358 -3.820 1.00 98.25 190 ILE A CA 1
ATOM 1505 C C . ILE A 1 190 ? 17.476 -8.611 -4.641 1.00 98.25 190 ILE A C 1
ATOM 1507 O O . ILE A 1 190 ? 18.043 -8.801 -5.711 1.00 98.25 190 ILE A O 1
ATOM 1511 N N . SER A 1 191 ? 16.505 -9.418 -4.207 1.00 98.19 191 SER A N 1
ATOM 1512 C CA . SER A 1 191 ? 16.118 -10.655 -4.900 1.00 98.19 191 SER A CA 1
ATOM 1513 C C . SER A 1 191 ? 15.634 -10.396 -6.332 1.00 98.19 191 SER A C 1
ATOM 1515 O O . SER A 1 191 ? 16.031 -11.106 -7.262 1.00 98.19 191 SER A O 1
ATOM 1517 N N . ILE A 1 192 ? 14.798 -9.367 -6.522 1.00 98.12 192 ILE A N 1
ATOM 1518 C CA . ILE A 1 192 ? 14.290 -8.970 -7.841 1.00 98.12 192 ILE A CA 1
ATOM 1519 C C . ILE A 1 192 ? 15.426 -8.452 -8.718 1.00 98.12 192 ILE A C 1
ATOM 1521 O O . ILE A 1 192 ? 15.556 -8.901 -9.854 1.00 98.12 192 ILE A O 1
ATOM 1525 N N . ILE A 1 193 ? 16.257 -7.540 -8.207 1.00 97.62 193 ILE A N 1
ATOM 1526 C CA . ILE A 1 193 ? 17.342 -6.935 -8.985 1.00 97.62 193 ILE A CA 1
ATOM 1527 C C . ILE A 1 193 ? 18.390 -7.980 -9.371 1.00 97.62 193 ILE A C 1
ATOM 1529 O O . ILE A 1 193 ? 18.778 -8.026 -10.533 1.00 97.62 193 ILE A O 1
ATOM 1533 N N . THR A 1 194 ? 18.797 -8.863 -8.455 1.00 97.62 194 THR A N 1
ATOM 1534 C CA . THR A 1 194 ? 19.751 -9.939 -8.753 1.00 97.62 194 THR A CA 1
ATOM 1535 C C . THR A 1 194 ? 19.206 -10.872 -9.831 1.00 97.62 194 THR A C 1
ATOM 1537 O O . THR A 1 194 ? 19.856 -11.065 -10.855 1.00 97.62 194 THR A O 1
ATOM 1540 N N . THR A 1 195 ? 17.992 -11.402 -9.657 1.00 96.81 195 THR A N 1
ATOM 1541 C CA . THR A 1 195 ? 17.385 -12.318 -10.641 1.00 96.81 195 THR A CA 1
ATOM 1542 C C . THR A 1 195 ? 17.165 -11.625 -11.988 1.00 96.81 195 THR A C 1
ATOM 1544 O O . THR A 1 195 ? 17.433 -12.193 -13.046 1.00 96.81 195 THR A O 1
ATOM 1547 N N . GLY A 1 196 ? 16.712 -10.373 -11.958 1.00 96.94 196 GLY A N 1
ATOM 1548 C CA . GLY A 1 196 ? 16.471 -9.566 -13.144 1.00 96.94 196 GLY A CA 1
ATOM 1549 C C . GLY A 1 196 ? 17.739 -9.203 -13.909 1.00 96.94 196 GLY A C 1
ATOM 1550 O O . GLY A 1 196 ? 17.723 -9.232 -15.134 1.00 96.94 196 GLY A O 1
ATOM 1551 N N . ALA A 1 197 ? 18.848 -8.923 -13.221 1.00 97.12 197 ALA A N 1
ATOM 1552 C CA . ALA A 1 197 ? 20.133 -8.641 -13.857 1.00 97.12 197 ALA A CA 1
ATOM 1553 C C . ALA A 1 197 ? 20.623 -9.836 -14.689 1.00 97.12 197 ALA A C 1
ATOM 1555 O O . ALA A 1 197 ? 21.017 -9.660 -15.843 1.00 97.12 197 ALA A O 1
ATOM 1556 N N . PHE A 1 198 ? 20.502 -11.060 -14.157 1.00 96.56 198 PHE A N 1
ATOM 1557 C CA . PHE A 1 198 ? 20.771 -12.275 -14.934 1.00 96.56 198 PHE A CA 1
ATOM 1558 C C . PHE A 1 198 ? 19.856 -12.381 -16.163 1.00 96.56 198 PHE A C 1
ATOM 1560 O O . PHE A 1 198 ? 20.324 -12.749 -17.238 1.00 96.56 198 PHE A O 1
ATOM 1567 N N . MET A 1 199 ? 18.572 -12.024 -16.036 1.00 96.38 199 MET A N 1
ATOM 1568 C CA . MET A 1 199 ? 17.616 -12.043 -17.154 1.00 96.38 199 MET A CA 1
ATOM 1569 C C . MET A 1 199 ? 17.899 -10.997 -18.238 1.00 96.38 199 MET A C 1
ATOM 1571 O O . MET A 1 199 ? 17.673 -11.268 -19.418 1.00 96.38 199 MET A O 1
ATOM 1575 N N . ILE A 1 200 ? 18.405 -9.826 -17.852 1.00 96.62 200 ILE A N 1
ATOM 1576 C CA . ILE A 1 200 ? 18.838 -8.784 -18.788 1.00 96.62 200 ILE A CA 1
ATOM 1577 C C . ILE A 1 200 ? 20.064 -9.263 -19.567 1.00 96.62 200 ILE A C 1
ATOM 1579 O O . ILE A 1 200 ? 20.103 -9.134 -20.786 1.00 96.62 200 ILE A O 1
ATOM 1583 N N . MET A 1 201 ? 21.038 -9.879 -18.889 1.00 95.88 201 MET A N 1
ATOM 1584 C CA . MET A 1 201 ? 22.267 -10.371 -19.524 1.00 95.88 201 MET A CA 1
ATOM 1585 C C . MET A 1 201 ? 21.995 -11.422 -20.611 1.00 95.88 201 MET A C 1
ATOM 1587 O O . MET A 1 201 ? 22.680 -11.451 -21.628 1.00 95.88 201 MET A O 1
ATOM 1591 N N . ILE A 1 202 ? 20.974 -12.262 -20.424 1.00 95.62 202 ILE A N 1
ATOM 1592 C CA . ILE A 1 202 ? 20.536 -13.253 -21.422 1.00 95.62 202 ILE A CA 1
ATOM 1593 C C . ILE A 1 202 ? 19.563 -12.679 -22.470 1.00 95.62 202 ILE A C 1
ATOM 1595 O O . ILE A 1 202 ? 18.993 -13.443 -23.247 1.00 95.62 202 ILE A O 1
ATOM 1599 N N . GLY A 1 203 ? 19.320 -11.363 -22.467 1.00 92.94 203 GLY A N 1
ATOM 1600 C CA . GLY A 1 203 ? 18.467 -10.670 -23.437 1.00 92.94 203 GLY A CA 1
ATOM 1601 C C . GLY A 1 203 ? 16.966 -10.949 -23.305 1.00 92.94 203 GLY A C 1
ATOM 1602 O O . GLY A 1 203 ? 16.226 -10.731 -24.258 1.00 92.94 203 GLY A O 1
ATOM 1603 N N . LYS A 1 204 ? 16.496 -11.460 -22.157 1.00 93.19 204 LYS A N 1
ATOM 1604 C CA . LYS A 1 204 ? 15.076 -11.810 -21.936 1.00 93.19 204 LYS A CA 1
ATOM 1605 C C . LYS A 1 204 ? 14.264 -10.724 -21.231 1.00 93.19 204 LYS A C 1
ATOM 1607 O O . LYS A 1 204 ? 13.053 -10.879 -21.093 1.00 93.19 204 LYS A O 1
ATOM 1612 N N . LEU A 1 205 ? 14.913 -9.682 -20.722 1.00 94.31 205 LEU A N 1
ATOM 1613 C CA . LEU A 1 205 ? 14.277 -8.638 -19.927 1.00 94.31 205 LEU A CA 1
ATOM 1614 C C . LEU A 1 205 ? 14.936 -7.291 -20.212 1.00 94.31 205 LEU A C 1
ATOM 1616 O O . LEU A 1 205 ? 16.159 -7.210 -20.274 1.00 94.31 205 LEU A O 1
ATOM 1620 N N . ASP A 1 206 ? 14.134 -6.235 -20.305 1.00 95.50 206 ASP A N 1
ATOM 1621 C CA . ASP A 1 206 ? 14.653 -4.873 -20.400 1.00 95.50 206 ASP A CA 1
ATOM 1622 C C . ASP A 1 206 ? 14.943 -4.288 -19.015 1.00 95.50 206 ASP A C 1
ATOM 1624 O O . ASP A 1 206 ? 14.224 -4.541 -18.041 1.00 95.50 206 ASP A O 1
ATOM 1628 N N . ILE A 1 207 ? 15.937 -3.400 -18.945 1.00 94.81 207 ILE A N 1
ATOM 1629 C CA . ILE A 1 207 ? 16.275 -2.652 -17.723 1.00 94.81 207 ILE A CA 1
ATOM 1630 C C . ILE A 1 207 ? 15.053 -1.874 -17.206 1.00 94.81 207 ILE A C 1
ATOM 1632 O O . ILE A 1 207 ? 14.782 -1.870 -16.002 1.00 94.81 207 ILE A O 1
ATOM 1636 N N . GLY A 1 208 ? 14.275 -1.260 -18.107 1.00 95.81 208 GLY A N 1
ATOM 1637 C CA . GLY A 1 208 ? 13.062 -0.532 -17.742 1.00 95.81 208 GLY A CA 1
ATOM 1638 C C . GLY A 1 208 ? 12.019 -1.415 -17.070 1.00 95.81 208 GLY A C 1
ATOM 1639 O O . GLY A 1 208 ? 11.478 -1.049 -16.024 1.00 95.81 208 GLY A O 1
ATOM 1640 N N . VAL A 1 209 ? 11.794 -2.610 -17.622 1.00 96.75 209 VAL A N 1
ATOM 1641 C CA . VAL A 1 209 ? 10.861 -3.601 -17.074 1.00 96.75 209 VAL A CA 1
ATOM 1642 C C . VAL A 1 209 ? 11.333 -4.106 -15.713 1.00 96.75 209 VAL A C 1
ATOM 1644 O O . VAL A 1 209 ? 10.504 -4.244 -14.814 1.00 96.75 209 VAL A O 1
ATOM 1647 N N . LEU A 1 210 ? 12.637 -4.319 -15.509 1.00 97.50 210 LEU A N 1
ATOM 1648 C CA . LEU A 1 210 ? 13.179 -4.704 -14.204 1.00 97.50 210 LEU A CA 1
ATOM 1649 C C . LEU A 1 210 ? 12.892 -3.646 -13.127 1.00 97.50 210 LEU A C 1
ATOM 1651 O O . LEU A 1 210 ? 12.357 -3.967 -12.062 1.00 97.50 210 LEU A O 1
ATOM 1655 N N . ILE A 1 211 ? 13.212 -2.381 -13.407 1.00 97.00 211 ILE A N 1
ATOM 1656 C CA . ILE A 1 211 ? 13.018 -1.293 -12.440 1.00 97.00 211 ILE A CA 1
ATOM 1657 C C . ILE A 1 211 ? 11.524 -1.083 -12.168 1.00 97.00 211 ILE A C 1
ATOM 1659 O O . ILE A 1 211 ? 11.112 -1.001 -11.008 1.00 97.00 211 ILE A O 1
ATOM 1663 N N . GLY A 1 212 ? 10.694 -1.069 -13.214 1.00 97.44 212 GLY A N 1
ATOM 1664 C CA . GLY A 1 212 ? 9.241 -0.984 -13.069 1.00 97.44 212 GLY A CA 1
ATOM 1665 C C . GLY A 1 212 ? 8.654 -2.146 -12.267 1.00 97.44 212 GLY A C 1
ATOM 1666 O O . GLY A 1 212 ? 7.807 -1.930 -11.398 1.00 97.44 212 GLY A O 1
ATOM 1667 N N . SER A 1 213 ? 9.152 -3.366 -12.484 1.00 97.56 213 SER A N 1
ATOM 1668 C CA . SER A 1 213 ? 8.737 -4.549 -11.726 1.00 97.56 213 SER A CA 1
ATOM 1669 C C . SER A 1 213 ? 9.073 -4.415 -10.241 1.00 97.56 213 SER A C 1
ATOM 1671 O O . SER A 1 213 ? 8.226 -4.689 -9.396 1.00 97.56 213 SER A O 1
ATOM 1673 N N . ASN A 1 214 ? 10.257 -3.911 -9.887 1.00 97.81 214 ASN A N 1
ATOM 1674 C CA . ASN A 1 214 ? 10.604 -3.681 -8.483 1.00 97.81 214 ASN A CA 1
ATOM 1675 C C . ASN A 1 214 ? 9.681 -2.645 -7.804 1.00 97.81 214 ASN A C 1
ATOM 1677 O O . ASN A 1 214 ? 9.254 -2.829 -6.661 1.00 97.81 214 ASN A O 1
ATOM 1681 N N . ILE A 1 215 ? 9.308 -1.576 -8.519 1.00 97.31 215 ILE A N 1
ATOM 1682 C CA . ILE A 1 215 ? 8.354 -0.572 -8.016 1.00 97.31 215 ILE A CA 1
ATOM 1683 C C . ILE A 1 215 ? 6.990 -1.221 -7.731 1.00 97.31 215 ILE A C 1
ATOM 1685 O O . ILE A 1 215 ? 6.431 -1.030 -6.647 1.00 97.31 215 ILE A O 1
ATOM 1689 N N . LEU A 1 216 ? 6.462 -2.011 -8.673 1.00 97.50 216 LEU A N 1
ATOM 1690 C CA . LEU A 1 216 ? 5.186 -2.720 -8.503 1.00 97.50 216 LEU A CA 1
ATOM 1691 C C . LEU A 1 216 ? 5.248 -3.746 -7.370 1.00 97.50 216 LEU A C 1
ATOM 1693 O O . LEU A 1 216 ? 4.313 -3.831 -6.573 1.00 97.50 216 LEU A O 1
ATOM 1697 N N . ALA A 1 217 ? 6.356 -4.476 -7.254 1.00 97.88 217 ALA A N 1
ATOM 1698 C CA . ALA A 1 217 ? 6.581 -5.458 -6.202 1.00 97.88 217 ALA A CA 1
ATOM 1699 C C . ALA A 1 217 ? 6.528 -4.824 -4.809 1.00 97.88 217 ALA A C 1
ATOM 1701 O O . ALA A 1 217 ? 5.809 -5.297 -3.927 1.00 97.88 217 ALA A O 1
ATOM 1702 N N . SER A 1 218 ? 7.219 -3.694 -4.627 1.00 96.62 218 SER A N 1
ATOM 1703 C CA . SER A 1 218 ? 7.191 -2.939 -3.372 1.00 96.62 218 SER A CA 1
ATOM 1704 C C . SER A 1 218 ? 5.778 -2.445 -3.038 1.00 96.62 218 SER A C 1
ATOM 1706 O O . SER A 1 218 ? 5.328 -2.559 -1.895 1.00 96.62 218 SER A O 1
ATOM 1708 N N . ARG A 1 219 ? 5.017 -1.965 -4.033 1.00 94.94 219 ARG A N 1
ATOM 1709 C CA . ARG A 1 219 ? 3.612 -1.558 -3.842 1.00 94.94 219 ARG A CA 1
ATOM 1710 C C . ARG A 1 219 ? 2.716 -2.735 -3.451 1.00 94.94 219 ARG A C 1
ATOM 1712 O O . ARG A 1 219 ? 1.901 -2.587 -2.537 1.00 94.94 219 ARG A O 1
ATOM 1719 N N . ALA A 1 220 ? 2.894 -3.895 -4.081 1.00 96.25 220 ALA A N 1
ATOM 1720 C CA . ALA A 1 220 ? 2.159 -5.115 -3.760 1.00 96.25 220 ALA A CA 1
ATOM 1721 C C . ALA A 1 220 ? 2.441 -5.592 -2.321 1.00 96.25 220 ALA A C 1
ATOM 1723 O O . ALA A 1 220 ? 1.523 -5.866 -1.538 1.00 96.25 220 ALA A O 1
ATOM 1724 N N . PHE A 1 221 ? 3.717 -5.593 -1.929 1.00 95.94 221 PHE A N 1
ATOM 1725 C CA . PHE A 1 221 ? 4.153 -5.924 -0.576 1.00 95.94 221 PHE A CA 1
ATOM 1726 C C . PHE A 1 221 ? 3.549 -4.974 0.472 1.00 95.94 221 PHE A C 1
ATOM 1728 O O . PHE A 1 221 ? 2.921 -5.415 1.438 1.00 95.94 221 PHE A O 1
ATOM 1735 N N . GLN A 1 222 ? 3.654 -3.659 0.254 1.00 93.38 222 GLN A N 1
ATOM 1736 C CA . GLN A 1 222 ? 3.091 -2.645 1.153 1.00 93.38 222 GLN A CA 1
ATOM 1737 C C . GLN A 1 222 ? 1.564 -2.749 1.270 1.00 93.38 222 GLN A C 1
ATOM 1739 O O . GLN A 1 222 ? 1.011 -2.565 2.357 1.00 93.38 222 GLN A O 1
ATOM 1744 N N . GLY A 1 223 ? 0.870 -3.058 0.170 1.00 93.31 223 GLY A N 1
ATOM 1745 C CA . GLY A 1 223 ? -0.568 -3.326 0.176 1.00 93.31 223 GLY A CA 1
ATOM 1746 C C . GLY A 1 223 ? -0.944 -4.492 1.097 1.00 93.31 223 GLY A C 1
ATOM 1747 O O . GLY A 1 223 ? -1.927 -4.406 1.833 1.00 93.31 223 GLY A O 1
ATOM 1748 N N . THR A 1 224 ? -0.108 -5.534 1.134 1.00 93.00 224 THR A N 1
ATOM 1749 C CA . THR A 1 224 ? -0.281 -6.712 2.007 1.00 93.00 224 THR A CA 1
ATOM 1750 C C . THR A 1 224 ? -0.106 -6.390 3.475 1.00 93.00 224 THR A C 1
ATOM 1752 O O . THR A 1 224 ? -0.964 -6.742 4.289 1.00 93.00 224 THR A O 1
ATOM 1755 N N . SER A 1 225 ? 0.952 -5.655 3.815 1.00 90.69 225 SER A N 1
ATOM 1756 C CA . SER A 1 225 ? 1.151 -5.163 5.180 1.00 90.69 225 SER A CA 1
ATOM 1757 C C . SER A 1 225 ? -0.039 -4.309 5.645 1.00 90.69 225 SER A C 1
ATOM 1759 O O . SER A 1 225 ? -0.600 -4.548 6.719 1.00 90.69 225 SER A O 1
ATOM 1761 N N . LYS A 1 226 ? -0.500 -3.362 4.813 1.00 91.25 226 LYS A N 1
ATOM 1762 C CA . LYS A 1 226 ? -1.655 -2.504 5.130 1.00 91.25 226 LYS A CA 1
ATOM 1763 C C . LYS A 1 226 ? -2.931 -3.308 5.364 1.00 91.25 226 LYS A C 1
ATOM 1765 O O . LYS A 1 226 ? -3.631 -3.052 6.341 1.00 91.25 226 LYS A O 1
ATOM 1770 N N . TYR A 1 227 ? -3.225 -4.296 4.520 1.00 90.69 227 TYR A N 1
ATOM 1771 C CA . TYR A 1 227 ? -4.387 -5.166 4.708 1.00 90.69 227 TYR A CA 1
ATOM 1772 C C . TYR A 1 227 ? -4.359 -5.880 6.067 1.00 90.69 227 TYR A C 1
ATOM 1774 O O . TYR A 1 227 ? -5.346 -5.865 6.806 1.00 90.69 227 TYR A O 1
ATOM 1782 N N . ALA A 1 228 ? -3.216 -6.461 6.428 1.00 85.81 228 ALA A N 1
ATOM 1783 C CA . ALA A 1 228 ? -3.054 -7.156 7.698 1.00 85.81 228 ALA A CA 1
ATOM 1784 C C . ALA A 1 228 ? -3.199 -6.211 8.907 1.00 85.81 228 ALA A C 1
ATOM 1786 O O . ALA A 1 228 ? -3.951 -6.526 9.832 1.00 85.81 228 ALA A O 1
ATOM 1787 N N . LYS A 1 229 ? -2.593 -5.015 8.863 1.00 86.12 229 LYS A N 1
ATOM 1788 C CA . LYS A 1 229 ? -2.776 -3.970 9.891 1.00 86.12 229 LYS A CA 1
ATOM 1789 C C . LYS A 1 229 ? -4.240 -3.546 10.022 1.00 86.12 229 LYS A C 1
ATOM 1791 O O . LYS A 1 229 ? -4.746 -3.382 11.130 1.00 86.12 229 LYS A O 1
ATOM 1796 N N . ALA A 1 230 ? -4.956 -3.420 8.905 1.00 89.31 230 ALA A N 1
ATOM 1797 C CA . ALA A 1 230 ? -6.372 -3.076 8.933 1.00 89.31 230 ALA A CA 1
ATOM 1798 C C . ALA A 1 230 ? -7.244 -4.186 9.524 1.00 89.31 230 ALA A C 1
ATOM 1800 O O . ALA A 1 230 ? -8.193 -3.899 10.253 1.00 89.31 230 ALA A O 1
ATOM 1801 N N . LYS A 1 231 ? -6.904 -5.452 9.271 1.00 86.31 231 LYS A N 1
ATOM 1802 C CA . LYS A 1 231 ? -7.571 -6.592 9.902 1.00 86.31 231 LYS A CA 1
ATOM 1803 C C . LYS A 1 231 ? -7.377 -6.591 11.421 1.00 86.31 231 LYS A C 1
ATOM 1805 O O . LYS A 1 231 ? -8.351 -6.794 12.143 1.00 86.31 231 LYS A O 1
ATOM 1810 N N . GLU A 1 232 ? -6.165 -6.321 11.904 1.00 83.44 232 GLU A N 1
ATOM 1811 C CA . GLU A 1 232 ? -5.885 -6.189 13.341 1.00 83.44 232 GLU A CA 1
ATOM 1812 C C . GLU A 1 232 ? -6.674 -5.023 13.957 1.00 83.44 232 GLU A C 1
ATOM 1814 O O . GLU A 1 232 ? -7.355 -5.196 14.967 1.00 83.44 232 GLU A O 1
ATOM 1819 N N . PHE A 1 233 ? -6.674 -3.863 13.297 1.00 85.44 233 PHE A N 1
ATOM 1820 C CA . PHE A 1 233 ? -7.440 -2.691 13.726 1.00 85.44 233 PHE A CA 1
ATOM 1821 C C . PHE A 1 233 ? -8.946 -2.989 13.841 1.00 85.44 233 PHE A C 1
ATOM 1823 O O . PHE A 1 233 ? -9.599 -2.615 14.816 1.00 85.44 233 PHE A O 1
ATOM 1830 N N . ILE A 1 234 ? -9.501 -3.722 12.871 1.00 85.88 234 ILE A N 1
ATOM 1831 C CA . ILE A 1 234 ? -10.894 -4.188 12.881 1.00 85.88 234 ILE A CA 1
ATOM 1832 C C . ILE A 1 234 ? -11.167 -5.137 14.056 1.00 85.88 234 ILE A C 1
ATOM 1834 O O . ILE A 1 234 ? -12.219 -5.038 14.682 1.00 85.88 234 ILE A O 1
ATOM 1838 N N . GLN A 1 235 ? -10.238 -6.034 14.385 1.00 85.00 235 GLN A N 1
ATOM 1839 C CA . GLN A 1 235 ? -10.398 -6.947 15.518 1.00 85.00 235 GLN A CA 1
ATOM 1840 C C . GLN A 1 235 ? -10.348 -6.215 16.862 1.00 85.00 235 GLN A C 1
ATOM 1842 O O . GLN A 1 235 ? -11.190 -6.470 17.722 1.00 85.00 235 GLN A O 1
ATOM 1847 N N . GLN A 1 236 ? -9.401 -5.289 17.042 1.00 84.75 236 GLN A N 1
ATOM 1848 C CA . GLN A 1 236 ? -9.313 -4.455 18.248 1.00 84.75 236 GLN A CA 1
ATOM 1849 C C . GLN A 1 236 ? -10.600 -3.647 18.455 1.00 84.75 236 GLN A C 1
ATOM 1851 O O . GLN A 1 236 ? -11.137 -3.578 19.560 1.00 84.75 236 GLN A O 1
ATOM 1856 N N . ARG A 1 237 ? -11.155 -3.116 17.364 1.00 85.25 237 ARG A N 1
ATOM 1857 C CA . ARG A 1 237 ? -12.464 -2.463 17.350 1.00 85.25 237 ARG A CA 1
ATOM 1858 C C . ARG A 1 237 ? -13.599 -3.371 17.766 1.00 85.25 237 ARG A C 1
ATOM 1860 O O . ARG A 1 237 ? -14.389 -2.983 18.620 1.00 85.25 237 ARG A O 1
ATOM 1867 N N . ASP A 1 238 ? -13.710 -4.547 17.164 1.00 86.62 238 ASP A N 1
ATOM 1868 C CA . ASP A 1 238 ? -14.826 -5.444 17.451 1.00 86.62 238 ASP A CA 1
ATOM 1869 C C . ASP A 1 238 ? -14.803 -5.892 18.929 1.00 86.62 238 ASP A C 1
ATOM 1871 O O . ASP A 1 238 ? -15.865 -6.007 19.545 1.00 86.62 238 ASP A O 1
ATOM 1875 N N . ARG A 1 239 ? -13.611 -6.022 19.538 1.00 86.56 239 ARG A N 1
ATOM 1876 C CA . ARG A 1 239 ? -13.449 -6.229 20.990 1.00 86.56 239 ARG A CA 1
ATOM 1877 C C . ARG A 1 239 ? -13.960 -5.037 21.807 1.00 86.56 239 ARG A C 1
ATOM 1879 O O . ARG A 1 239 ? -14.832 -5.231 22.649 1.00 86.56 239 ARG A O 1
ATOM 1886 N N . ALA A 1 240 ? -13.498 -3.817 21.522 1.00 86.00 240 ALA A N 1
ATOM 1887 C CA . ALA A 1 240 ? -13.922 -2.610 22.247 1.00 86.00 240 ALA A CA 1
ATOM 1888 C C . ALA A 1 240 ? -15.440 -2.359 22.144 1.00 86.00 240 ALA A C 1
ATOM 1890 O O . ALA A 1 240 ? -16.101 -2.027 23.129 1.00 86.00 240 ALA A O 1
ATOM 1891 N N . VAL A 1 241 ? -16.021 -2.581 20.959 1.00 86.69 241 VAL A N 1
ATOM 1892 C CA . VAL A 1 241 ? -17.474 -2.503 20.745 1.00 86.69 241 VAL A CA 1
ATOM 1893 C C . VAL A 1 241 ? -18.201 -3.559 21.571 1.00 86.69 241 VAL A C 1
ATOM 1895 O O . VAL A 1 241 ? -19.218 -3.248 22.188 1.00 86.69 241 VAL A O 1
ATOM 1898 N N . SER A 1 242 ? -17.701 -4.797 21.611 1.00 86.38 242 SER A N 1
ATOM 1899 C CA . SER A 1 242 ? -18.309 -5.865 22.408 1.00 86.38 242 SER A CA 1
ATOM 1900 C C . SER A 1 242 ? -18.298 -5.551 23.905 1.00 86.38 242 SER A C 1
ATOM 1902 O O . SER A 1 242 ? -19.290 -5.817 24.580 1.00 86.38 242 SER A O 1
ATOM 1904 N N . GLU A 1 243 ? -17.217 -4.967 24.423 1.00 86.06 243 GLU A N 1
ATOM 1905 C CA . GLU A 1 243 ? -17.108 -4.575 25.834 1.00 86.06 243 GLU A CA 1
ATOM 1906 C C . GLU A 1 243 ? -18.116 -3.481 26.200 1.00 86.06 243 GLU A C 1
ATOM 1908 O O . GLU A 1 243 ? -18.865 -3.623 27.169 1.00 86.06 243 GLU A O 1
ATOM 1913 N N . ILE A 1 244 ? -18.211 -2.432 25.376 1.00 84.81 244 I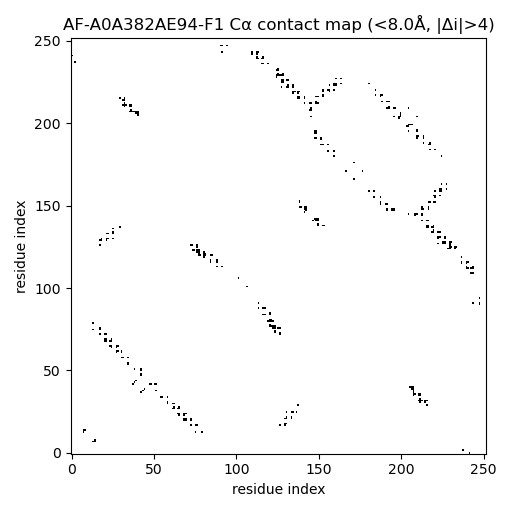LE A N 1
ATOM 1914 C CA . ILE A 1 244 ? -19.162 -1.336 25.594 1.00 84.81 244 ILE A CA 1
ATOM 1915 C C . ILE A 1 244 ? -20.608 -1.818 25.466 1.00 84.81 244 ILE A C 1
ATOM 1917 O O . ILE A 1 244 ? -21.445 -1.493 26.306 1.00 84.81 244 ILE A O 1
ATOM 1921 N N . VAL A 1 245 ? -20.919 -2.622 24.449 1.00 85.50 245 VAL A N 1
ATOM 1922 C CA . VAL A 1 245 ? -22.271 -3.169 24.263 1.00 85.50 245 VAL A CA 1
ATOM 1923 C C . VAL A 1 245 ? -22.637 -4.131 25.392 1.00 85.50 245 VAL A C 1
ATOM 1925 O O . VAL A 1 245 ? -23.787 -4.133 25.822 1.00 85.50 245 VAL A O 1
ATOM 1928 N N . GLY A 1 246 ? -21.683 -4.929 25.882 1.00 83.75 246 GLY A N 1
ATOM 1929 C CA . GLY A 1 246 ? -21.868 -5.787 27.050 1.00 83.75 246 GLY A CA 1
ATOM 1930 C C . GLY A 1 246 ? -22.277 -4.969 28.269 1.00 83.75 246 GLY A C 1
ATOM 1931 O O . GLY A 1 246 ? -23.342 -5.205 28.831 1.00 83.75 246 GLY A O 1
ATOM 1932 N N . TYR A 1 247 ? -21.506 -3.929 28.591 1.00 81.81 247 TYR A N 1
ATOM 1933 C CA . TYR A 1 247 ? -21.822 -3.009 29.683 1.00 81.81 247 TYR A CA 1
ATOM 1934 C C . TYR A 1 247 ? -23.181 -2.312 29.521 1.00 81.81 247 TYR A C 1
ATOM 1936 O O . TYR A 1 247 ? -23.949 -2.211 30.474 1.00 81.81 247 TYR A O 1
ATOM 1944 N N . LEU A 1 248 ? -23.517 -1.877 28.303 1.00 81.69 248 LEU A N 1
ATOM 1945 C CA . LEU A 1 248 ? -24.811 -1.263 27.998 1.00 81.69 248 LEU A CA 1
ATOM 1946 C C . LEU A 1 248 ? -25.991 -2.242 28.108 1.00 81.69 248 LEU A C 1
ATOM 1948 O O . LEU A 1 248 ? -27.122 -1.786 28.268 1.00 81.69 248 LEU A O 1
ATOM 1952 N N . LYS A 1 249 ? -25.759 -3.556 28.030 1.00 81.62 249 LYS A N 1
ATOM 1953 C CA . LYS A 1 249 ? -26.800 -4.588 28.143 1.00 81.62 249 LYS A CA 1
ATOM 1954 C C . LYS A 1 249 ? -26.942 -5.179 29.536 1.00 81.62 249 LYS A C 1
ATOM 1956 O O . LYS A 1 249 ? -28.024 -5.677 29.837 1.00 81.62 249 LYS A O 1
ATOM 1961 N N . THR A 1 250 ? -25.903 -5.141 30.368 1.00 74.50 250 THR A N 1
ATOM 1962 C CA . THR A 1 250 ? -26.007 -5.567 31.767 1.00 74.50 250 THR A CA 1
ATOM 1963 C C . THR A 1 250 ? -27.105 -4.732 32.418 1.00 74.50 250 THR A C 1
ATOM 1965 O O . THR A 1 250 ? -26.967 -3.515 32.506 1.00 74.50 250 THR A O 1
ATOM 1968 N N . LYS A 1 251 ? -28.241 -5.330 32.784 1.00 54.50 251 LYS A N 1
ATOM 1969 C CA . LYS A 1 251 ? -29.244 -4.647 33.612 1.00 54.50 251 LYS A CA 1
ATOM 1970 C C . LYS A 1 251 ? -28.625 -4.430 34.995 1.00 54.50 251 LYS A C 1
ATOM 1972 O O . LYS A 1 251 ? -27.985 -5.345 35.507 1.00 54.50 251 LYS A O 1
ATOM 1977 N N . GLN A 1 252 ? -28.761 -3.219 35.534 1.00 49.31 252 GLN A N 1
ATOM 1978 C CA . GLN A 1 252 ? -28.833 -3.067 36.987 1.00 49.31 252 GLN A CA 1
ATOM 1979 C C . GLN A 1 252 ? -30.231 -3.501 37.411 1.00 49.31 252 GLN A C 1
ATOM 1981 O O . GLN A 1 252 ? -31.173 -3.206 36.634 1.00 49.31 252 GLN A O 1
#

InterPro domains:
  IPR036640 ABC transporter type 1, transmembrane domain superfamily [SSF90123] (4-248)

Sequence (252 aa):
MNSLIRHLSRDKKTALMLLISSLVIGICALTPALFVIIVLNKYLASGITATLISLTIGAIIALIFEFAFRQNRATMMQEFNRRVYDPLLKAFTERFKKAGQLTSEQYKKLDGAGTTIKNMRTSSVTSWVLDWPFVLTFLIVLIFLSWTAALITAIFMLLIFNILKWKTNLNFTQDSLANIELLLVGLLTISIITTGAFMIMIGKLDIGVLIGSNILASRAFQGTSKYAKAKEFIQQRDRAVSEIVGYLKTKQ

Radius of gyration: 22.86 Å; Cα contacts (8 Å, |Δi|>4): 236; chains: 1; bounding box: 52×31×71 Å

Secondary structure (DSSP, 8-state):
---HHHHHTTSHHHHHHHHHHHHHHHHHTTHHHHHHHHIIIIIHHH--HHHHHHHHHHHHHHHHHHHHHHHHHHHHHHHHHHHHHHHHHHHHHHHHHT-S---HHHHHHHHHHHHHHHHHHH--GGGHHHHHHHHHHHHHHHHHH-HHHHHHHHHHHHHHHHHHHHTTTS---HHHHHHHHHHHHHHHHHHHHHHHHHHHHTTSS-HHHHHHHHHHHHHHHHHHHHHHHHHHHHHHHHHHHHHHHHHHHS--

Solvent-accessible surface area (backbone atoms only — not comparable to full-atom values): 13147 Å² total; per-residue (Å²): 135,77,55,70,69,55,55,38,66,66,43,52,68,62,42,48,52,50,41,54,40,30,48,53,32,41,58,34,66,46,40,70,24,53,51,47,22,47,43,51,59,48,30,69,70,65,68,45,61,70,58,50,53,54,51,50,54,52,43,52,53,36,50,52,48,28,50,51,40,53,50,52,46,36,53,52,41,20,54,52,30,39,72,65,44,49,64,56,50,50,57,46,53,60,52,57,75,68,56,89,81,67,55,76,66,57,44,55,52,51,52,48,26,51,51,53,54,59,54,47,28,73,40,43,54,66,55,34,55,57,34,43,72,40,31,50,50,38,46,55,52,22,47,77,72,37,54,64,49,25,52,55,37,50,52,52,36,51,48,53,55,50,52,64,57,49,43,80,81,39,95,70,49,74,66,56,51,53,52,49,51,52,52,50,51,51,51,50,45,51,55,39,52,55,56,40,50,58,34,35,76,72,71,77,44,54,72,20,49,48,56,19,42,49,50,35,36,52,52,32,39,51,39,48,54,43,26,54,54,19,52,51,53,52,51,57,46,55,51,30,51,49,54,53,52,48,60,73,61,57,76,129

Nearest PDB structures (foldseek):
  7sgr-assembly1_E  TM=7.812E-01  e=6.759E-07  Escherichia coli CFT073
  4q4j-assembly1_A  TM=7.483E-01  e=3.042E-04  Thermotoga maritima MSB8
  4s0f-assembly1_A  TM=7.379E-01  e=1.849E-04  Acetivibrio thermocellus ATCC 27405
  8t4j-assembly1_A  TM=6.281E-01  e=1.189E-02  Homo sapiens
  8t4h-assembly1_A  TM=6.703E-01  e=1.044E-01  Homo sapiens